Protein AF-0000000069618204 (afdb_homodimer)

Radius of gyration: 27.46 Å; Cα contacts (8 Å, |Δi|>4): 368; chains: 2; bounding box: 89×90×93 Å

Sequence (238 aa):
MKTRKPTSMERTSSSERDSDVTIILYSYGQDAVPFKSRLPGKNITLRQFKAFIHKKGNFRYFFKTFADDIGLVLEEALDDNEVLPLYRGKVFGVMETVDSSSDDESDELLQETIRLGQPMKTRKPTSMERTSSSERDSDVTIILYSYGQDAVPFKSRLPGKNITLRQFKAFIHKKGNFRYFFKTFADDIGLVLEEALDDNEVLPLYRGKVFGVMETVDSSSDDESDELLQETIRLGQP

InterPro domains:
  IPR001158 DIX domain [PF00778] (22-93)
  IPR001158 DIX domain [PS50841] (19-99)
  IPR001158 DIX domain [SM00021] (19-99)
  IPR029071 Ubiquitin-like domain superfamily [SSF54236] (20-98)
  IPR038207 DIX domain superfamily [G3DSA:2.40.240.130] (18-99)
  IPR043581 Axin-like [PTHR46102] (5-99)

Structure (mmCIF, N/CA/C/O backbone):
data_AF-0000000069618204-model_v1
#
loop_
_entity.id
_entity.type
_entity.pdbx_description
1 polymer 'DIX domain-containing protein'
#
loop_
_atom_site.group_PDB
_atom_site.id
_atom_site.type_symbol
_atom_site.label_atom_id
_atom_site.label_alt_id
_atom_site.label_comp_id
_atom_site.label_asym_id
_atom_site.label_entity_id
_atom_site.label_seq_id
_atom_site.pdbx_PDB_ins_code
_atom_site.Cartn_x
_atom_site.Cartn_y
_atom_site.Cartn_z
_atom_site.occupancy
_atom_site.B_iso_or_equiv
_atom_site.auth_seq_id
_atom_site.auth_comp_id
_atom_site.auth_asym_id
_atom_site.auth_atom_id
_atom_site.pdbx_PDB_model_num
ATOM 1 N N . MET A 1 1 ? -1.513 60.844 49.469 1 37 1 MET A N 1
ATOM 2 C CA . MET A 1 1 ? -0.535 60.094 48.656 1 37 1 MET A CA 1
ATOM 3 C C . MET A 1 1 ? -1.184 58.906 47.969 1 37 1 MET A C 1
ATOM 5 O O . MET A 1 1 ? -1.619 57.969 48.656 1 37 1 MET A O 1
ATOM 9 N N . LYS A 1 2 ? -1.905 59.125 46.781 1 48.88 2 LYS A N 1
ATOM 10 C CA . LYS A 1 2 ? -2.787 58.25 46.031 1 48.88 2 LYS A CA 1
ATOM 11 C C . LYS A 1 2 ? -2.02 57.062 45.438 1 48.88 2 LYS A C 1
ATOM 13 O O . LYS A 1 2 ? -1.093 57.25 44.656 1 48.88 2 LYS A O 1
ATOM 18 N N . THR A 1 3 ? -1.829 55.938 46.219 1 51.38 3 THR A N 1
ATOM 19 C CA . THR A 1 3 ? -1.147 54.688 45.906 1 51.38 3 THR A CA 1
ATOM 20 C C . THR A 1 3 ? -1.778 54.062 44.656 1 51.38 3 THR A C 1
ATOM 22 O O .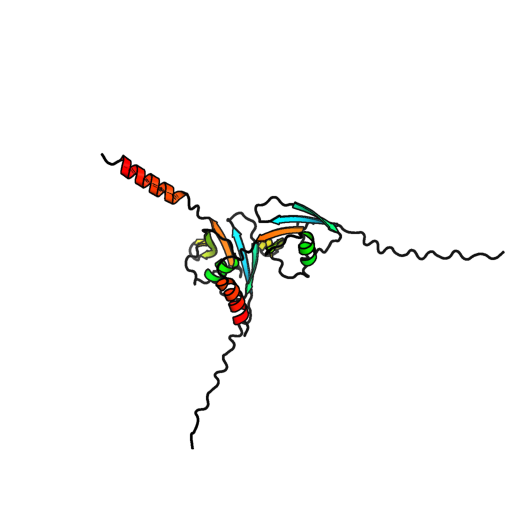 THR A 1 3 ? -2.975 53.75 44.656 1 51.38 3 THR A O 1
ATOM 25 N N . ARG A 1 4 ? -1.306 54.5 43.438 1 51.25 4 ARG A N 1
ATOM 26 C CA . ARG A 1 4 ? -1.754 53.938 42.156 1 51.25 4 ARG A CA 1
ATOM 27 C C . ARG A 1 4 ? -1.558 52.438 42.156 1 51.25 4 ARG A C 1
ATOM 29 O O . ARG A 1 4 ? -0.448 51.938 42.375 1 51.25 4 ARG A O 1
ATOM 36 N N . LYS A 1 5 ? -2.633 51.656 42.469 1 52.91 5 LYS A N 1
ATOM 37 C CA . LYS A 1 5 ? -2.67 50.188 42.375 1 52.91 5 LYS A CA 1
ATOM 38 C C . LYS A 1 5 ? -2.035 49.688 41.062 1 52.91 5 LYS A C 1
ATOM 40 O O . LYS A 1 5 ? -2.363 50.188 40 1 52.91 5 LYS A O 1
ATOM 45 N N . PRO A 1 6 ? -0.815 49.031 41.094 1 49.62 6 PRO A N 1
ATOM 46 C CA . PRO A 1 6 ? -0.211 48.438 39.906 1 49.62 6 PRO A CA 1
ATOM 47 C C . PRO A 1 6 ? -1.183 47.562 39.125 1 49.62 6 PRO A C 1
ATOM 49 O O . PRO A 1 6 ? -2.002 46.875 39.688 1 49.62 6 PRO A O 1
ATOM 52 N N . THR A 1 7 ? -1.83 48 37.969 1 49.12 7 THR A N 1
ATOM 53 C CA . THR A 1 7 ? -2.605 47.188 37.062 1 49.12 7 THR A CA 1
AT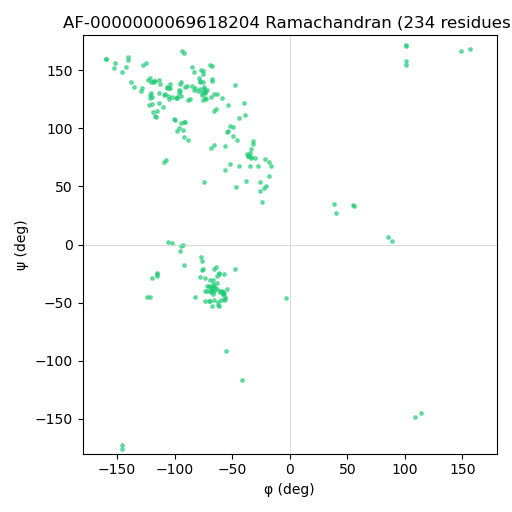OM 54 C C . THR A 1 7 ? -1.875 45.875 36.719 1 49.12 7 THR A C 1
ATOM 56 O O . THR A 1 7 ? -0.707 45.906 36.344 1 49.12 7 THR A O 1
ATOM 59 N N . SER A 1 8 ? -2.055 44.75 37.469 1 48.88 8 SER A N 1
ATOM 60 C CA . SER A 1 8 ? -1.625 43.375 37.188 1 48.88 8 SER A CA 1
ATOM 61 C C . SER A 1 8 ? -1.726 43.062 35.688 1 48.88 8 SER A C 1
ATOM 63 O O . SER A 1 8 ? -2.805 43.188 35.094 1 48.88 8 SER A O 1
ATOM 65 N N . MET A 1 9 ? -0.772 43.562 34.875 1 41 9 MET A N 1
ATOM 66 C CA . MET A 1 9 ? -0.696 43.094 33.5 1 41 9 MET A CA 1
ATOM 67 C C . MET A 1 9 ? -1.013 41.594 33.406 1 41 9 MET A C 1
ATOM 69 O O . MET A 1 9 ? -0.351 40.781 34.062 1 41 9 MET A O 1
ATOM 73 N N . GLU A 1 10 ? -2.312 41.25 33.469 1 45.16 10 GLU A N 1
ATOM 74 C CA . GLU A 1 10 ? -2.76 39.906 33.125 1 45.16 10 GLU A CA 1
ATOM 75 C C . GLU A 1 10 ? -1.868 39.281 32.031 1 45.16 10 GLU A C 1
ATOM 77 O O . GLU A 1 10 ? -1.659 39.906 30.984 1 45.16 10 GLU A O 1
ATOM 82 N N . ARG A 1 11 ? -0.774 38.594 32.469 1 41.44 11 ARG A N 1
ATOM 83 C CA . ARG A 1 11 ? 0.008 37.719 31.594 1 41.44 11 ARG A CA 1
ATOM 84 C C . ARG A 1 11 ? -0.88 37.031 30.562 1 41.44 11 ARG A C 1
ATOM 86 O O . ARG A 1 11 ? -1.838 36.344 30.922 1 41.44 11 ARG A O 1
ATOM 93 N N . THR A 1 12 ? -1.322 37.812 29.547 1 41.41 12 THR A N 1
ATOM 94 C CA . THR A 1 12 ? -1.825 37.062 28.391 1 41.41 12 THR A CA 1
ATOM 95 C C . THR A 1 12 ? -1.031 35.781 28.203 1 41.41 12 THR A C 1
ATOM 97 O O . THR A 1 12 ? 0.194 35.812 28.062 1 41.41 12 THR A O 1
ATOM 100 N N . SER A 1 13 ? -1.353 34.75 29.031 1 40.66 13 SER A N 1
ATOM 101 C CA . SER A 1 13 ? -0.9 33.406 28.656 1 40.66 13 SER A CA 1
ATOM 102 C C . SER A 1 13 ? -0.741 33.281 27.156 1 40.66 13 SER A C 1
ATOM 104 O O . SER A 1 13 ? -1.716 33.406 26.406 1 40.66 13 SER A O 1
ATOM 106 N N . SER A 1 14 ? 0.198 33.969 26.594 1 40.31 14 SER A N 1
ATOM 107 C CA . SER A 1 14 ? 0.549 33.531 25.25 1 40.31 14 SER A CA 1
ATOM 108 C C . SER A 1 14 ? 0.396 32 25.141 1 40.31 14 SER A C 1
ATOM 110 O O . SER A 1 14 ? 0.904 31.25 25.969 1 40.31 14 SER A O 1
ATOM 112 N N . SER A 1 15 ? -0.821 31.5 25.062 1 44.59 15 SER A N 1
ATOM 113 C CA . SER A 1 15 ? -0.922 30.141 24.547 1 44.59 15 SER A CA 1
ATOM 114 C C . SER A 1 15 ? 0.322 29.75 23.75 1 44.59 15 SER A C 1
ATOM 116 O O . SER A 1 15 ? 0.523 30.234 22.641 1 44.59 15 SER A O 1
ATOM 118 N N . GLU A 1 16 ? 1.438 29.953 24.312 1 43.5 16 GLU A N 1
ATOM 119 C CA . GLU A 1 16 ? 2.658 29.406 23.719 1 43.5 16 GLU A CA 1
ATOM 120 C C . GLU A 1 16 ? 2.355 28.219 22.812 1 43.5 16 GLU A C 1
ATOM 122 O O . GLU A 1 16 ? 1.945 27.156 23.281 1 43.5 16 GLU A O 1
ATOM 127 N N . ARG A 1 17 ? 1.382 28.297 21.891 1 45.97 17 ARG A N 1
ATOM 128 C CA . ARG A 1 17 ? 1.512 27.297 20.828 1 45.97 17 ARG A CA 1
ATOM 129 C C . ARG A 1 17 ? 2.955 26.828 20.688 1 45.97 17 ARG A C 1
ATOM 131 O O . ARG A 1 17 ? 3.793 27.531 20.125 1 45.97 17 ARG A O 1
ATOM 138 N N . ASP A 1 18 ? 3.719 26.688 21.766 1 50.66 18 ASP A N 1
ATOM 139 C CA . ASP A 1 18 ? 5.004 26.016 21.656 1 50.66 18 ASP A CA 1
ATOM 140 C C . ASP A 1 18 ? 5.102 25.219 20.359 1 50.66 18 ASP A C 1
ATOM 142 O O . ASP A 1 18 ? 4.336 24.266 20.141 1 50.66 18 ASP A O 1
ATOM 146 N N . SER A 1 19 ? 5.133 25.891 19.188 1 60.5 19 SER A N 1
ATOM 147 C CA . SER A 1 19 ? 5.008 25.547 17.781 1 60.5 19 SER A CA 1
ATOM 148 C C . SER A 1 19 ? 5.691 24.219 17.469 1 60.5 19 SER A C 1
ATOM 150 O O . SER A 1 19 ? 6.887 24.188 17.172 1 60.5 19 SER A O 1
ATOM 152 N N . ASP A 1 20 ? 5.414 23.125 18.109 1 86.69 20 ASP A N 1
ATOM 153 C CA . ASP A 1 20 ? 5.988 21.828 17.75 1 86.69 20 ASP A CA 1
ATOM 154 C C . ASP A 1 20 ? 6.051 21.656 16.234 1 86.69 20 ASP A C 1
ATOM 156 O O . ASP A 1 20 ? 5.277 22.266 15.5 1 86.69 20 ASP A O 1
ATOM 160 N N . VAL A 1 21 ? 7.25 21.438 15.82 1 96.12 21 VAL A N 1
ATOM 161 C CA . VAL A 1 21 ? 7.535 21.234 14.406 1 96.12 21 VAL A CA 1
ATOM 162 C C . VAL A 1 21 ? 7.57 19.734 14.102 1 96.12 21 VAL A C 1
ATOM 164 O O . VAL A 1 21 ? 8.055 18.938 14.906 1 96.12 21 VAL A O 1
ATOM 167 N N . THR A 1 22 ? 7.008 19.422 13.039 1 97.94 22 THR A N 1
ATOM 168 C CA . THR A 1 22 ? 7.105 18.062 12.531 1 97.94 22 THR A CA 1
ATOM 169 C C . THR A 1 22 ? 7.977 18 11.281 1 97.94 22 THR A C 1
ATOM 171 O O . THR A 1 22 ? 7.762 18.766 10.336 1 97.94 22 THR A O 1
ATOM 174 N N . ILE A 1 23 ? 8.977 17.094 11.25 1 98.38 23 ILE A N 1
ATOM 175 C CA . ILE A 1 23 ? 9.781 16.859 10.055 1 98.38 23 ILE A CA 1
ATOM 176 C C . ILE A 1 23 ? 9.055 15.891 9.125 1 98.38 23 ILE A C 1
ATOM 178 O O . ILE A 1 23 ? 8.555 14.852 9.562 1 98.38 23 ILE A O 1
ATOM 182 N N . ILE A 1 24 ? 9.039 16.312 7.883 1 98.44 24 ILE A N 1
ATOM 183 C CA . ILE A 1 24 ? 8.367 15.477 6.887 1 98.44 24 ILE A CA 1
ATOM 184 C C . ILE A 1 24 ? 9.352 15.094 5.789 1 98.44 24 ILE A C 1
ATOM 186 O O . ILE A 1 24 ? 10.094 15.938 5.285 1 98.44 24 ILE A O 1
ATOM 190 N N . LEU A 1 25 ? 9.398 13.836 5.535 1 98.75 25 LEU A N 1
ATOM 191 C CA . LEU A 1 25 ? 10.023 13.297 4.336 1 98.75 25 LEU A CA 1
ATOM 192 C C . LEU A 1 25 ? 8.977 12.805 3.344 1 98.75 25 LEU A C 1
ATOM 194 O O . LEU A 1 25 ? 7.988 12.18 3.738 1 98.75 25 LEU A O 1
ATOM 198 N N . TYR A 1 26 ? 9.164 13.125 2.092 1 98.31 26 TYR A N 1
ATOM 199 C CA . TYR A 1 26 ? 8.18 12.648 1.128 1 98.31 26 TYR A CA 1
ATOM 200 C C . TYR A 1 26 ? 8.805 12.477 -0.25 1 98.31 26 TYR A C 1
ATOM 202 O O . TYR A 1 26 ? 9.789 13.133 -0.583 1 98.31 26 TYR A O 1
ATOM 210 N N . SER A 1 27 ? 8.266 11.586 -1.019 1 97.69 27 SER A N 1
ATOM 211 C CA . SER A 1 27 ? 8.766 11.305 -2.361 1 97.69 27 SER A CA 1
ATOM 212 C C . SER A 1 27 ? 7.625 11.016 -3.328 1 97.69 27 SER A C 1
ATOM 214 O O . SER A 1 27 ? 6.52 10.664 -2.906 1 97.69 27 SER A O 1
ATOM 216 N N . TYR A 1 28 ? 7.871 11.297 -4.602 1 94.44 28 TYR A N 1
ATOM 217 C CA . TYR A 1 28 ? 6.988 10.859 -5.676 1 94.44 28 TYR A CA 1
ATOM 218 C C . TYR A 1 28 ? 7.426 9.508 -6.223 1 94.44 28 TYR A C 1
ATOM 220 O O . TYR A 1 28 ? 8.227 9.438 -7.156 1 94.44 28 TYR A O 1
ATOM 228 N N . GLY A 1 29 ? 6.848 8.445 -5.648 1 93.25 29 GLY A N 1
ATOM 229 C CA . GLY A 1 29 ? 7.27 7.082 -5.906 1 93.25 29 GLY A CA 1
ATOM 230 C C . GLY A 1 29 ? 8.148 6.508 -4.805 1 93.25 29 GLY A C 1
ATOM 231 O O . GLY A 1 29 ? 8.828 7.25 -4.094 1 93.25 29 GLY A O 1
ATOM 232 N N . GLN A 1 30 ? 8.109 5.195 -4.715 1 89.88 30 GLN A N 1
ATOM 233 C CA . GLN A 1 30 ? 8.781 4.52 -3.609 1 89.88 30 GLN A CA 1
ATOM 234 C C . GLN A 1 30 ? 10.297 4.5 -3.816 1 89.88 30 GLN A C 1
ATOM 236 O O . GLN A 1 30 ? 11.055 4.426 -2.85 1 89.88 30 GLN A O 1
ATOM 241 N N . ASP A 1 31 ? 10.758 4.664 -5.039 1 90.31 31 ASP A N 1
ATOM 242 C CA . ASP A 1 31 ? 12.18 4.5 -5.332 1 90.31 31 ASP A CA 1
ATOM 243 C C . ASP A 1 31 ? 12.875 5.855 -5.465 1 90.31 31 ASP A C 1
ATOM 245 O O . ASP A 1 31 ? 14.078 5.918 -5.711 1 90.31 31 ASP A O 1
ATOM 249 N N . ALA A 1 32 ? 12.164 6.961 -5.281 1 94.19 32 ALA A N 1
ATOM 250 C CA . ALA A 1 32 ? 12.727 8.305 -5.441 1 94.19 32 ALA A CA 1
ATOM 251 C C . ALA A 1 32 ? 13.422 8.758 -4.16 1 94.19 32 ALA A C 1
ATOM 253 O O . ALA A 1 32 ? 13.086 8.297 -3.064 1 94.19 32 ALA A O 1
ATOM 254 N N . VAL A 1 33 ? 14.414 9.641 -4.277 1 96.69 33 VAL A N 1
ATOM 255 C CA . VAL A 1 33 ? 15.031 10.281 -3.125 1 96.69 33 VAL A CA 1
ATOM 256 C C . VAL A 1 33 ? 14.039 11.234 -2.471 1 96.69 33 VAL A C 1
ATOM 258 O O . VAL A 1 33 ? 13.5 12.133 -3.131 1 96.69 33 VAL A O 1
ATOM 261 N N . PRO A 1 34 ? 13.875 11.055 -1.227 1 97.88 34 PRO A N 1
ATOM 262 C CA . PRO A 1 34 ? 12.828 11.867 -0.602 1 97.88 34 PRO A CA 1
ATOM 263 C C . PRO A 1 34 ? 13.258 13.32 -0.401 1 97.88 34 PRO A C 1
ATOM 265 O O . PRO A 1 34 ? 14.438 13.602 -0.204 1 97.88 34 PRO A O 1
ATOM 268 N N . PHE A 1 35 ? 12.336 14.203 -0.498 1 98.44 35 PHE A N 1
ATOM 269 C CA . PHE A 1 35 ? 12.453 15.578 -0.019 1 98.44 35 PHE A CA 1
ATOM 270 C C . PHE A 1 35 ? 12.297 15.641 1.496 1 98.44 35 PHE A C 1
ATOM 272 O O . PHE A 1 35 ? 11.57 14.836 2.082 1 98.44 35 PHE A O 1
ATOM 279 N N . LYS A 1 36 ? 12.922 16.578 2.105 1 98.56 36 LYS A N 1
ATOM 280 C CA . LYS A 1 36 ? 12.789 16.859 3.533 1 98.56 36 LYS A CA 1
ATOM 281 C C . LYS A 1 36 ? 12.289 18.281 3.777 1 98.56 36 LYS A C 1
ATOM 283 O O . LYS A 1 36 ? 12.805 19.234 3.186 1 98.56 36 LYS A O 1
ATOM 288 N N . SER A 1 37 ? 11.281 18.344 4.609 1 98.12 37 SER A N 1
ATOM 289 C CA . SER A 1 37 ? 10.75 19.656 4.969 1 98.12 37 SER A CA 1
ATOM 290 C C . SER A 1 37 ? 10.258 19.672 6.41 1 98.12 37 SER A C 1
ATOM 292 O O . SER A 1 37 ? 10.492 18.734 7.164 1 98.12 37 SER A O 1
ATOM 294 N N . ARG A 1 38 ? 9.656 20.797 6.875 1 97.62 38 ARG A N 1
ATOM 295 C CA . ARG A 1 38 ? 9.109 20.969 8.219 1 97.62 38 ARG A CA 1
ATOM 296 C C . ARG A 1 38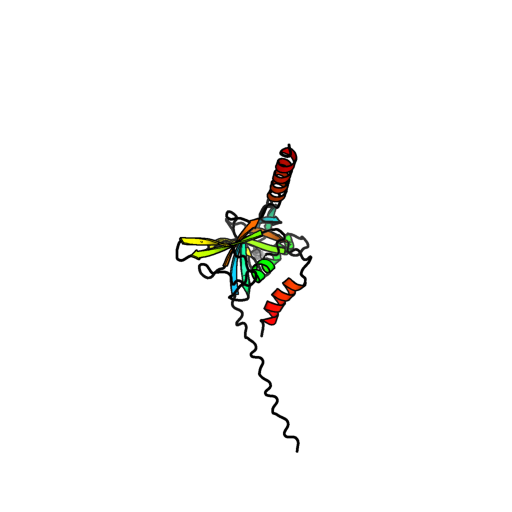 ? 7.734 21.625 8.172 1 97.62 38 ARG A C 1
ATOM 298 O O . ARG A 1 38 ? 7.508 22.547 7.391 1 97.62 38 ARG A O 1
ATOM 305 N N . LEU A 1 39 ? 6.871 21.078 8.938 1 96.62 39 LEU A N 1
ATOM 306 C CA . LEU A 1 39 ? 5.559 21.688 9.125 1 96.62 39 LEU A CA 1
ATOM 307 C C . LEU A 1 39 ? 5.359 22.094 10.586 1 96.62 39 LEU A C 1
ATOM 309 O O . LEU A 1 39 ? 5.75 21.359 11.5 1 96.62 39 LEU A O 1
ATOM 313 N N . PRO A 1 40 ? 4.754 23.203 10.75 1 95.12 40 PRO A N 1
ATOM 314 C CA . PRO A 1 40 ? 4.414 23.562 12.125 1 95.12 40 PRO A CA 1
ATOM 315 C C . PRO A 1 40 ? 3.35 22.641 12.727 1 95.12 40 PRO A C 1
ATOM 317 O O . PRO A 1 40 ? 2.426 22.219 12.031 1 95.12 40 PRO A O 1
ATOM 320 N N . GLY A 1 41 ? 3.506 22.281 14.039 1 94.69 41 GLY A N 1
ATOM 321 C CA . GLY A 1 41 ? 2.549 21.422 14.727 1 94.69 41 GLY A CA 1
ATOM 322 C C . GLY A 1 41 ? 3.006 19.984 14.844 1 94.69 41 GLY A C 1
ATOM 323 O O . GLY A 1 41 ? 4.004 19.594 14.234 1 94.69 41 GLY A O 1
ATOM 324 N N . LYS A 1 42 ? 2.34 19.031 15.602 1 93.56 42 LYS A N 1
ATOM 325 C CA . LYS A 1 42 ? 2.746 17.641 15.836 1 93.56 42 LYS A CA 1
ATOM 326 C C . LYS A 1 42 ? 1.744 16.672 15.234 1 93.56 42 LYS A C 1
ATOM 328 O O . LYS A 1 42 ? 2.094 15.531 14.914 1 93.56 42 LYS A O 1
ATOM 333 N N . ASN A 1 43 ? 0.493 17.016 15.039 1 96.19 43 ASN A N 1
ATOM 334 C CA . ASN A 1 43 ? -0.558 16.156 14.523 1 96.19 43 ASN A CA 1
ATOM 335 C C . ASN A 1 43 ? -0.974 16.547 13.109 1 96.19 43 ASN A C 1
ATOM 337 O O . ASN A 1 43 ? -2.102 17 12.898 1 96.19 43 ASN A O 1
ATOM 341 N N . ILE A 1 44 ? 0.014 16.234 12.219 1 98.19 44 ILE A N 1
ATOM 342 C CA . ILE A 1 44 ? -0.21 16.625 10.828 1 98.19 44 ILE A CA 1
ATOM 343 C C . ILE A 1 44 ? -1.255 15.719 10.195 1 98.19 44 ILE A C 1
ATOM 345 O O . ILE A 1 44 ? -1.134 14.492 10.25 1 98.19 44 ILE A O 1
ATOM 349 N N . THR A 1 45 ? -2.248 16.234 9.641 1 98.5 45 THR A N 1
ATOM 350 C CA . THR A 1 45 ? -3.289 15.453 8.984 1 98.5 45 THR A CA 1
ATOM 351 C C . THR A 1 45 ? -2.982 15.281 7.5 1 98.5 45 THR A C 1
ATOM 353 O O . THR A 1 45 ? -2.127 15.977 6.953 1 98.5 45 THR A O 1
ATOM 356 N N . LEU A 1 46 ? -3.689 14.352 6.906 1 98.56 46 LEU A N 1
ATOM 357 C CA . LEU A 1 46 ? -3.568 14.18 5.461 1 98.56 46 LEU A CA 1
ATOM 358 C C . LEU A 1 46 ? -3.898 15.477 4.727 1 98.56 46 LEU A C 1
ATOM 360 O O . LEU A 1 46 ? -3.23 15.828 3.754 1 98.56 46 LEU A O 1
ATOM 364 N N . ARG A 1 47 ? -4.93 16.141 5.188 1 97.81 47 ARG A N 1
ATOM 365 C CA . ARG A 1 47 ? -5.332 17.406 4.586 1 97.81 47 ARG A CA 1
ATOM 366 C C . ARG A 1 47 ? -4.176 18.406 4.586 1 97.81 47 ARG A C 1
ATOM 368 O O . ARG A 1 47 ? -3.898 19.047 3.568 1 97.81 47 ARG A O 1
ATOM 375 N N . GLN A 1 48 ? -3.543 18.5 5.691 1 97.44 48 GLN A N 1
ATOM 376 C CA . GLN A 1 48 ? -2.42 19.422 5.828 1 97.44 48 GLN A CA 1
ATOM 377 C C . GLN A 1 48 ? -1.255 19.016 4.938 1 97.44 48 GLN A C 1
ATOM 379 O O . GLN A 1 48 ? -0.604 19.859 4.32 1 97.44 48 GLN A O 1
ATOM 384 N N . PHE A 1 49 ? -1.002 17.781 4.852 1 97.81 49 PHE A N 1
ATOM 385 C CA . PHE A 1 49 ? 0.06 17.25 4 1 97.81 49 PHE A CA 1
ATOM 386 C C . PHE A 1 49 ? -0.217 17.562 2.535 1 97.81 49 PHE A C 1
ATOM 388 O O . PHE A 1 49 ? 0.658 18.062 1.824 1 97.81 49 PHE A O 1
ATOM 395 N N . LYS A 1 50 ? -1.405 17.25 2.182 1 97 50 LYS A N 1
ATOM 396 C CA . LYS A 1 50 ? -1.79 17.531 0.802 1 97 50 LYS A CA 1
ATOM 397 C C . LYS A 1 50 ? -1.637 19.016 0.479 1 97 50 LYS A C 1
ATOM 399 O O . LYS A 1 50 ? -1.171 19.375 -0.604 1 97 50 LYS A O 1
ATOM 404 N N . ALA A 1 51 ? -2.043 19.844 1.379 1 95.88 51 ALA A N 1
ATOM 405 C CA . ALA A 1 51 ? -1.944 21.297 1.18 1 95.88 51 ALA A CA 1
ATOM 406 C C . ALA A 1 51 ? -0.488 21.734 1.062 1 95.88 51 ALA A C 1
ATOM 408 O O . ALA A 1 51 ? -0.177 22.688 0.34 1 95.88 51 ALA A O 1
ATOM 409 N N . PHE A 1 52 ? 0.354 21.109 1.709 1 95.56 52 PHE A N 1
ATOM 410 C CA . PHE A 1 52 ? 1.774 21.438 1.744 1 95.56 52 PHE A CA 1
ATOM 411 C C . PHE A 1 52 ? 2.451 21.047 0.435 1 95.56 52 PHE A C 1
ATOM 413 O O . PHE A 1 52 ? 3.305 21.781 -0.069 1 95.56 52 PHE A O 1
ATOM 420 N N . ILE A 1 53 ? 2.303 19.844 -0.146 1 92.19 53 ILE A N 1
ATOM 421 C CA . ILE A 1 53 ? 2.951 19.328 -1.347 1 92.19 53 ILE A CA 1
ATOM 422 C C . ILE A 1 53 ? 2.533 20.156 -2.557 1 92.19 53 ILE A C 1
ATOM 424 O O . ILE A 1 53 ? 3.303 20.312 -3.51 1 92.19 53 ILE A O 1
ATOM 428 N N . HIS A 1 54 ? 1.536 20.844 -2.541 1 85.44 54 HIS A N 1
ATOM 429 C CA . HIS A 1 54 ? 1.051 21.75 -3.576 1 85.44 54 HIS A CA 1
ATOM 430 C C . HIS A 1 54 ? 1.246 21.156 -4.965 1 85.44 54 HIS A C 1
ATOM 432 O O . HIS A 1 54 ? 1.663 21.844 -5.895 1 85.44 54 HIS A O 1
ATOM 438 N N . LYS A 1 55 ? 1.284 19.906 -5.223 1 84.19 55 LYS A N 1
ATOM 439 C CA . LYS A 1 55 ? 1.363 19.281 -6.535 1 84.19 55 LYS A CA 1
ATOM 440 C C . LYS A 1 55 ? -0.014 18.828 -7.012 1 84.19 55 LYS A C 1
ATOM 442 O O . LYS A 1 55 ? -0.745 18.156 -6.27 1 84.19 55 LYS A O 1
ATOM 447 N N . LYS A 1 56 ? -0.279 19.297 -8.133 1 84.06 56 LYS A N 1
ATOM 448 C CA . LYS A 1 56 ? -1.551 18.906 -8.727 1 84.06 56 LYS A CA 1
ATOM 449 C C . LYS A 1 56 ? -1.465 17.5 -9.312 1 84.06 56 LYS A C 1
ATOM 451 O O . LYS A 1 56 ? -0.438 17.109 -9.875 1 84.06 56 LYS A O 1
ATOM 456 N N . GLY A 1 57 ? -2.398 16.641 -9.078 1 86.56 57 GLY A N 1
ATOM 457 C CA . GLY A 1 57 ? -2.457 15.297 -9.633 1 86.56 57 GLY A CA 1
ATOM 458 C C . GLY A 1 57 ? -3.285 14.344 -8.789 1 86.56 57 GLY A C 1
ATOM 459 O O . GLY A 1 57 ? -3.807 14.719 -7.742 1 86.56 57 GLY A O 1
ATOM 460 N N . ASN A 1 58 ? -3.52 13.211 -9.445 1 89.25 58 ASN A N 1
ATOM 461 C CA . ASN A 1 58 ? -4.203 12.117 -8.766 1 89.25 58 ASN A CA 1
ATOM 462 C C . ASN A 1 58 ? -3.213 11.164 -8.102 1 89.25 58 ASN A C 1
ATOM 464 O O . ASN A 1 58 ? -2.535 10.391 -8.781 1 89.25 58 ASN A O 1
ATOM 468 N N . PHE A 1 59 ? -3.209 11.352 -6.762 1 93.81 59 PHE A N 1
ATOM 469 C CA . PHE A 1 59 ? -2.207 10.578 -6.035 1 93.81 59 PHE A CA 1
ATOM 470 C C . PHE A 1 59 ? -2.863 9.703 -4.973 1 93.81 59 PHE A C 1
ATOM 472 O O . PHE A 1 59 ? -3.893 10.078 -4.402 1 93.81 59 PHE A O 1
ATOM 479 N N . ARG A 1 60 ? -2.336 8.547 -4.844 1 96.06 60 ARG A N 1
ATOM 480 C CA . ARG A 1 60 ? -2.518 7.789 -3.609 1 96.06 60 ARG A CA 1
ATOM 481 C C . ARG A 1 60 ? -1.416 8.109 -2.605 1 96.06 60 ARG A C 1
ATOM 483 O O . ARG A 1 60 ? -0.245 8.219 -2.975 1 96.06 60 ARG A O 1
ATOM 490 N N . TYR A 1 61 ? -1.728 8.305 -1.35 1 97.81 61 TYR A N 1
ATOM 491 C CA . TYR A 1 61 ? -0.802 8.734 -0.308 1 97.81 61 TYR A CA 1
ATOM 492 C C . TYR A 1 61 ? -0.534 7.609 0.684 1 97.81 61 TYR A C 1
ATOM 494 O O . TYR A 1 61 ? -1.455 7.121 1.345 1 97.81 61 TYR A O 1
ATOM 502 N N . PHE A 1 62 ? 0.719 7.207 0.771 1 98.56 62 PHE A N 1
ATOM 503 C CA . PHE A 1 62 ? 1.147 6.145 1.675 1 98.56 62 PHE A CA 1
ATOM 504 C C . PHE A 1 62 ? 2.152 6.672 2.691 1 98.56 62 PHE A C 1
ATOM 506 O O . PHE A 1 62 ? 3.025 7.473 2.352 1 98.56 62 PHE A O 1
ATOM 513 N N . PHE A 1 63 ? 2.027 6.199 3.938 1 98.88 63 PHE A N 1
ATOM 514 C CA . PHE A 1 63 ? 2.914 6.672 4.992 1 98.88 63 PHE A CA 1
ATOM 515 C C . PHE A 1 63 ? 3.541 5.5 5.738 1 98.88 63 PHE A C 1
ATOM 517 O O . PHE A 1 63 ? 2.852 4.539 6.09 1 98.88 63 PHE A O 1
ATOM 524 N N . LYS A 1 64 ? 4.75 5.629 5.871 1 98.75 64 LYS A N 1
ATOM 525 C CA . LYS A 1 64 ? 5.527 4.59 6.539 1 98.75 64 LYS A CA 1
ATOM 526 C C . LYS A 1 64 ? 5.102 4.438 8 1 98.75 64 LYS A C 1
ATOM 528 O O . LYS A 1 64 ? 4.984 5.43 8.719 1 98.75 64 LYS A O 1
ATOM 533 N N . THR A 1 65 ? 4.82 3.268 8.453 1 98.44 65 THR A N 1
ATOM 534 C CA . THR A 1 65 ? 4.426 2.982 9.828 1 98.44 65 THR A CA 1
ATOM 535 C C . THR A 1 65 ? 4.66 1.512 10.164 1 98.44 65 THR A C 1
ATOM 537 O O . THR A 1 65 ? 4.82 0.683 9.266 1 98.44 65 THR A O 1
ATOM 540 N N . PHE A 1 66 ? 4.75 1.223 11.445 1 97.69 66 PHE A N 1
ATOM 541 C CA . PHE A 1 66 ? 4.867 -0.156 11.906 1 97.69 66 PHE A CA 1
ATOM 542 C C . PHE A 1 66 ? 3.523 -0.68 12.391 1 97.69 66 PHE A C 1
ATOM 544 O O . PHE A 1 66 ? 3 -0.214 13.406 1 97.69 66 PHE A O 1
ATOM 551 N N . ALA A 1 67 ? 2.926 -1.59 11.578 1 95.94 67 ALA A N 1
ATOM 552 C CA . ALA A 1 67 ? 1.689 -2.25 11.984 1 95.94 67 ALA A CA 1
ATOM 553 C C . ALA A 1 67 ? 1.982 -3.469 12.859 1 95.94 67 ALA A C 1
ATOM 555 O O . ALA A 1 67 ? 2.855 -4.273 12.531 1 95.94 67 ALA A O 1
ATOM 556 N N . ASP A 1 68 ? 1.227 -3.615 13.906 1 94.31 68 ASP A N 1
ATOM 557 C CA . ASP A 1 68 ? 1.513 -4.629 14.914 1 94.31 68 ASP A CA 1
ATOM 558 C C . ASP A 1 68 ? 1.484 -6.031 14.312 1 94.31 68 ASP A C 1
ATOM 560 O O . ASP A 1 68 ? 2.322 -6.871 14.648 1 94.31 68 ASP A O 1
ATOM 564 N N . ASP A 1 69 ? 0.573 -6.395 13.422 1 94.38 69 ASP A N 1
ATOM 565 C CA . ASP A 1 69 ? 0.403 -7.758 12.93 1 94.38 69 ASP A CA 1
ATOM 566 C C . ASP A 1 69 ? 1.164 -7.965 11.625 1 94.38 69 ASP A C 1
ATOM 568 O O . ASP A 1 69 ? 1.229 -9.078 11.102 1 94.38 69 ASP A O 1
ATOM 572 N N . ILE A 1 70 ? 1.745 -6.945 11.078 1 94.38 70 ILE A N 1
ATOM 573 C CA . ILE A 1 70 ? 2.361 -7.031 9.758 1 94.38 70 ILE A CA 1
ATOM 574 C C . ILE A 1 70 ? 3.828 -6.613 9.852 1 94.38 70 ILE A C 1
ATOM 576 O O . ILE A 1 70 ? 4.707 -7.293 9.312 1 94.38 70 ILE A O 1
ATOM 580 N N . GLY A 1 71 ? 4.145 -5.59 10.508 1 96.81 71 GLY A N 1
ATOM 581 C CA . GLY A 1 71 ? 5.457 -4.961 10.516 1 96.81 71 GLY A CA 1
ATOM 582 C C . GLY A 1 71 ? 5.484 -3.627 9.789 1 96.81 71 GLY A C 1
ATOM 583 O O . GLY A 1 71 ? 4.508 -2.875 9.82 1 96.81 71 GLY A O 1
ATOM 584 N N . LEU A 1 72 ? 6.66 -3.301 9.172 1 98.06 72 LEU A N 1
ATOM 585 C CA . LEU A 1 72 ? 6.832 -2.037 8.469 1 98.06 72 LEU A CA 1
ATOM 586 C C . LEU A 1 72 ? 6.047 -2.035 7.16 1 98.06 72 LEU A C 1
ATOM 588 O O . LEU A 1 72 ? 6.137 -2.982 6.375 1 98.06 72 LEU A O 1
ATOM 592 N N . VAL A 1 73 ? 5.234 -1.079 7 1 98.62 73 VAL A N 1
ATOM 593 C CA . VAL A 1 73 ? 4.438 -0.955 5.785 1 98.62 73 VAL A CA 1
ATOM 594 C C . VAL A 1 73 ? 4.359 0.511 5.363 1 98.62 73 VAL A C 1
ATOM 596 O O . VAL A 1 73 ? 4.645 1.407 6.164 1 98.62 73 VAL A O 1
ATOM 599 N N . LEU A 1 74 ? 4.066 0.738 4.09 1 98.5 74 LEU A N 1
ATOM 600 C CA . LEU A 1 74 ? 3.543 1.998 3.574 1 98.5 74 LEU A CA 1
ATOM 601 C C . LEU A 1 74 ? 2.018 1.977 3.537 1 98.5 74 LEU A C 1
ATOM 603 O O . LEU A 1 74 ? 1.424 1.457 2.59 1 98.5 74 LEU A O 1
ATOM 607 N N . GLU A 1 75 ? 1.424 2.582 4.566 1 98.56 75 GLU A N 1
ATOM 608 C CA . GLU A 1 75 ? -0.023 2.498 4.742 1 98.56 75 GLU A CA 1
ATOM 609 C C . GLU A 1 75 ? -0.731 3.652 4.035 1 98.56 75 GLU A C 1
ATOM 611 O O . GLU A 1 75 ? -0.338 4.812 4.184 1 98.56 75 GLU A O 1
ATOM 616 N N . GLU A 1 76 ? -1.827 3.268 3.334 1 98.38 76 GLU A N 1
ATOM 617 C CA . GLU A 1 76 ? -2.555 4.297 2.6 1 98.38 76 GLU A CA 1
ATOM 618 C C . GLU A 1 76 ? -3.4 5.152 3.539 1 98.38 76 GLU A C 1
ATOM 620 O O . GLU A 1 76 ? -4.098 4.625 4.406 1 98.38 76 GLU A O 1
ATOM 625 N N . ALA A 1 77 ? -3.262 6.422 3.383 1 98.5 77 ALA A N 1
ATOM 626 C CA . ALA A 1 77 ? -4.18 7.336 4.055 1 98.5 77 ALA A CA 1
ATOM 627 C C . ALA A 1 77 ? -5.332 7.73 3.139 1 98.5 77 ALA A C 1
ATOM 629 O O . ALA A 1 77 ? -5.113 8.211 2.025 1 98.5 77 ALA A O 1
ATOM 630 N N . LEU A 1 78 ? -6.566 7.559 3.641 1 96.19 78 LEU A N 1
ATOM 631 C CA . LEU A 1 78 ? -7.73 7.75 2.783 1 96.19 78 LEU A CA 1
ATOM 632 C C . LEU A 1 78 ? -8.57 8.93 3.266 1 96.19 78 LEU A C 1
ATOM 634 O O . LEU A 1 78 ? -9.32 9.523 2.484 1 96.19 78 LEU A O 1
ATOM 638 N N . ASP A 1 79 ? -8.469 9.219 4.539 1 97.44 79 ASP A N 1
ATOM 639 C CA . ASP A 1 79 ? -9.297 10.25 5.16 1 97.44 79 ASP A CA 1
ATOM 640 C C . ASP A 1 79 ? -8.5 11.539 5.375 1 97.44 79 ASP A C 1
ATOM 642 O O . ASP A 1 79 ? -7.469 11.531 6.051 1 97.44 79 ASP A O 1
ATOM 646 N N . ASP A 1 80 ? -8.977 12.648 4.914 1 97.69 80 ASP A N 1
ATOM 647 C CA . ASP A 1 80 ? -8.297 13.938 4.996 1 97.69 80 ASP A CA 1
ATOM 648 C C . ASP A 1 80 ? -8.07 14.352 6.449 1 97.69 80 ASP A C 1
ATOM 650 O O . ASP A 1 80 ? -7.156 15.117 6.75 1 97.69 80 ASP A O 1
ATOM 654 N N . ASN A 1 81 ? -8.938 13.828 7.336 1 98.19 81 ASN A N 1
ATOM 655 C CA . ASN A 1 81 ? -8.859 14.25 8.727 1 98.19 81 ASN A CA 1
ATOM 656 C C . ASN A 1 81 ? -7.965 13.328 9.547 1 98.19 81 ASN A C 1
ATOM 658 O O . ASN A 1 81 ? -7.73 13.578 10.734 1 98.19 81 ASN A O 1
ATOM 662 N N . GLU A 1 82 ? -7.426 12.336 8.898 1 98.19 82 GLU A N 1
ATOM 663 C CA . GLU A 1 82 ? -6.57 11.383 9.594 1 98.19 82 GLU A CA 1
ATOM 664 C C . GLU A 1 82 ? -5.211 11.984 9.922 1 98.19 82 GLU A C 1
ATOM 666 O O . GLU A 1 82 ? -4.594 12.633 9.07 1 98.19 82 GLU A O 1
ATOM 671 N N . VAL A 1 83 ? -4.824 11.828 11.219 1 98.62 83 VAL A N 1
ATOM 672 C CA . VAL A 1 83 ? -3.469 12.211 11.602 1 98.62 83 VAL A CA 1
ATOM 673 C C . VAL A 1 83 ? -2.465 11.211 11.039 1 98.62 83 VAL A C 1
ATOM 675 O O . VAL A 1 83 ? -2.639 9.992 11.188 1 98.62 83 VAL A O 1
ATOM 678 N N . LEU A 1 84 ? -1.434 11.703 10.445 1 98.75 84 LEU A N 1
ATOM 679 C CA . LEU A 1 84 ? -0.465 10.844 9.773 1 98.75 84 LEU A CA 1
ATOM 680 C C . LEU A 1 84 ? 0.466 10.18 10.781 1 98.75 84 LEU A C 1
ATOM 682 O O . LEU A 1 84 ? 0.854 10.797 11.773 1 98.75 84 LEU A O 1
ATOM 686 N N . PRO A 1 85 ? 0.799 8.953 10.57 1 98.5 85 PRO A N 1
ATOM 687 C CA . PRO A 1 85 ? 1.685 8.258 11.516 1 98.5 85 PRO A CA 1
ATOM 688 C C . PRO A 1 85 ? 3.113 8.797 11.477 1 98.5 85 PRO A C 1
ATOM 690 O O . PRO A 1 85 ? 3.551 9.336 10.461 1 98.5 85 PRO A O 1
ATOM 693 N N . LEU A 1 86 ? 3.727 8.617 12.547 1 97.88 86 LEU A N 1
ATOM 694 C CA . LEU A 1 86 ? 5.145 8.945 12.648 1 97.88 86 LEU A CA 1
ATOM 695 C C . LEU A 1 86 ? 6 7.688 12.617 1 97.88 86 LEU A C 1
ATOM 697 O O . LEU A 1 86 ? 5.625 6.664 13.195 1 97.88 86 LEU A O 1
ATOM 701 N N . TYR A 1 87 ? 7.039 7.707 11.945 1 97.69 87 TYR A N 1
ATOM 702 C CA . TYR A 1 87 ? 8.102 6.707 11.977 1 97.69 87 TYR A CA 1
ATOM 703 C C . TYR A 1 87 ? 9.422 7.328 12.414 1 97.69 87 TYR A C 1
ATOM 705 O O . TYR A 1 87 ? 9.977 8.188 11.727 1 97.69 87 TYR A O 1
ATOM 713 N N . ARG A 1 88 ? 9.852 6.867 13.594 1 96.94 88 ARG A N 1
ATOM 714 C CA . ARG A 1 88 ? 11.031 7.461 14.219 1 96.94 88 ARG A CA 1
ATOM 715 C C . ARG A 1 88 ? 10.859 8.969 14.383 1 96.94 88 ARG A C 1
ATOM 717 O O . ARG A 1 88 ? 11.773 9.734 14.062 1 96.94 88 ARG A O 1
ATOM 724 N N . GLY A 1 89 ? 9.617 9.352 14.609 1 97.12 89 GLY A N 1
ATOM 725 C CA . GLY A 1 89 ? 9.297 10.719 14.984 1 97.12 89 GLY A CA 1
ATOM 726 C C . GLY A 1 89 ? 9.055 11.625 13.789 1 97.12 89 GLY A C 1
ATOM 727 O O . GLY A 1 89 ? 8.859 12.828 13.953 1 97.12 89 GLY A O 1
ATOM 728 N N . LYS A 1 90 ? 9.102 11.078 12.609 1 98.38 90 LYS A N 1
ATOM 729 C CA . LYS A 1 90 ? 8.922 11.867 11.398 1 98.38 90 LYS A CA 1
ATOM 730 C C . LYS A 1 90 ? 7.797 11.305 10.531 1 98.38 90 LYS A C 1
ATOM 732 O O . LYS A 1 90 ? 7.43 10.133 10.672 1 98.38 90 LYS A O 1
ATOM 737 N N . VAL A 1 91 ? 7.234 12.172 9.711 1 98.69 91 VAL A N 1
ATOM 738 C CA . VAL A 1 91 ? 6.285 11.719 8.703 1 98.69 91 VAL A CA 1
ATOM 739 C C . VAL A 1 91 ? 7.035 11.336 7.426 1 98.69 91 VAL A C 1
ATOM 741 O O . VAL A 1 91 ? 7.781 12.141 6.871 1 98.69 91 VAL A O 1
ATOM 744 N N . PHE A 1 92 ? 6.801 10.078 7.004 1 98.62 92 PHE A N 1
ATOM 745 C CA . PHE A 1 92 ? 7.367 9.586 5.75 1 98.62 92 PHE A CA 1
ATOM 746 C C . PHE A 1 92 ? 6.262 9.258 4.754 1 98.62 92 PHE A C 1
ATOM 748 O O . PHE A 1 92 ? 5.559 8.258 4.902 1 98.62 92 PHE A O 1
ATOM 755 N N . GLY A 1 93 ? 6.191 10.109 3.719 1 98.56 93 GLY A N 1
ATOM 756 C CA . GLY A 1 93 ? 5.148 9.93 2.721 1 98.56 93 GLY A CA 1
ATOM 757 C C . GLY A 1 93 ? 5.688 9.516 1.364 1 98.56 93 GLY A C 1
ATOM 758 O O . GLY A 1 93 ? 6.734 10 0.933 1 98.56 93 GLY A O 1
ATOM 759 N N . VAL A 1 94 ? 4.992 8.562 0.736 1 97.81 94 VAL A N 1
ATOM 760 C CA . VAL A 1 94 ? 5.195 8.195 -0.662 1 97.81 94 VAL A CA 1
ATOM 761 C C . VAL A 1 94 ? 3.908 8.422 -1.449 1 97.81 94 VAL A C 1
ATOM 763 O O . VAL A 1 94 ? 2.848 7.91 -1.083 1 97.81 94 VAL A O 1
ATOM 766 N N . MET A 1 95 ? 4.02 9.281 -2.475 1 96.19 95 MET A N 1
ATOM 767 C CA . MET A 1 95 ? 2.877 9.523 -3.354 1 96.19 95 MET A CA 1
ATOM 768 C C . MET A 1 95 ? 2.982 8.68 -4.625 1 96.19 95 MET A C 1
ATOM 770 O O . MET A 1 95 ? 4.027 8.664 -5.273 1 96.19 95 MET A O 1
ATOM 774 N N . GLU A 1 96 ? 1.979 7.941 -4.93 1 94.5 96 GLU A N 1
ATOM 775 C CA . GLU A 1 96 ? 1.891 7.184 -6.172 1 94.5 96 GLU A CA 1
ATOM 776 C C . GLU A 1 96 ? 0.864 7.797 -7.121 1 94.5 96 GLU A C 1
ATOM 778 O O . GLU A 1 96 ? -0.278 8.047 -6.73 1 94.5 96 GLU A O 1
ATOM 783 N N . THR A 1 97 ? 1.364 7.988 -8.344 1 90 97 THR A N 1
ATOM 784 C CA . THR A 1 97 ? 0.46 8.555 -9.336 1 90 97 THR A CA 1
ATOM 785 C C . THR A 1 97 ? -0.552 7.512 -9.812 1 90 97 THR A C 1
ATOM 787 O O . THR A 1 97 ? -0.209 6.344 -9.984 1 90 97 THR A O 1
ATOM 790 N N . VAL A 1 98 ? -1.708 7.895 -9.867 1 83.94 98 VAL A N 1
ATOM 791 C CA . VAL A 1 98 ? -2.752 7.047 -10.43 1 83.94 98 VAL A CA 1
ATOM 792 C C . VAL A 1 98 ? -3.016 7.438 -11.883 1 83.94 98 VAL A C 1
ATOM 794 O O . VAL A 1 98 ? -3.266 8.609 -12.18 1 83.94 98 VAL A O 1
ATOM 797 N N . ASP A 1 99 ? -2.391 6.672 -12.938 1 68.69 99 ASP A N 1
ATOM 798 C CA . ASP A 1 99 ? -2.604 6.973 -14.352 1 68.69 99 ASP A CA 1
ATOM 799 C C . ASP A 1 99 ? -4.094 7.062 -14.672 1 68.69 99 ASP A C 1
ATOM 801 O O . ASP A 1 99 ? -4.871 6.188 -14.289 1 68.69 99 ASP A O 1
ATOM 805 N N . SER A 1 100 ? -4.555 8.164 -14.773 1 56.59 100 SER A N 1
ATOM 806 C CA . SER A 1 100 ? -5.926 8.375 -15.227 1 56.59 100 SER A CA 1
ATOM 807 C C . SER A 1 100 ? -6.156 7.758 -16.594 1 56.59 100 SER A C 1
ATOM 809 O O . SER A 1 100 ? -7.23 7.91 -17.188 1 56.59 100 SER A O 1
ATOM 811 N N . SER A 1 101 ? -5.055 7.602 -17.438 1 49.16 101 SER A N 1
ATOM 812 C CA . SER A 1 101 ? -5.383 7.324 -18.828 1 49.16 101 SER A CA 1
ATOM 813 C C . SER A 1 101 ? -6.539 6.336 -18.938 1 49.16 101 SER A C 1
ATOM 815 O O . SER A 1 101 ? -7.52 6.598 -19.641 1 49.16 101 SER A O 1
ATOM 817 N N . SER A 1 102 ? -6.164 5.078 -19.578 1 44.44 102 SER A N 1
ATOM 818 C CA . SER A 1 102 ? -7.059 4.281 -20.406 1 44.44 102 SER A CA 1
ATOM 819 C C . SER A 1 102 ? -8.344 3.932 -19.656 1 44.44 102 SER A C 1
ATOM 821 O O . SER A 1 102 ? -9.438 4.031 -20.219 1 44.44 102 SER A O 1
ATOM 823 N N . ASP A 1 103 ? -8.531 2.676 -18.844 1 40.94 103 ASP A N 1
ATOM 824 C CA . ASP A 1 103 ? -9.828 2.014 -18.75 1 40.94 103 ASP A CA 1
ATOM 825 C C . ASP A 1 103 ? -10.773 2.791 -17.844 1 40.94 103 ASP A C 1
ATOM 827 O O . ASP A 1 103 ? -10.602 2.793 -16.609 1 40.94 103 ASP A O 1
ATOM 831 N N . ASP A 1 104 ? -11.078 4.066 -17.969 1 44.94 104 ASP A N 1
ATOM 832 C CA . ASP A 1 104 ? -12.367 4.617 -17.547 1 44.94 104 ASP A CA 1
ATOM 833 C C . ASP A 1 104 ? -13.297 3.516 -17.047 1 44.94 104 ASP A C 1
ATOM 835 O O . ASP A 1 104 ? -14.102 3.742 -16.141 1 44.94 104 ASP A O 1
ATOM 839 N N . GLU A 1 105 ? -13.367 2.449 -17.797 1 42.06 105 GLU A N 1
ATOM 840 C CA . GLU A 1 105 ? -14.234 1.309 -17.516 1 42.06 105 GLU A CA 1
ATOM 841 C C . GLU A 1 105 ? -13.805 0.576 -16.25 1 42.06 105 GLU A C 1
ATOM 843 O O . GLU A 1 105 ? -14.625 -0.053 -15.586 1 42.06 105 GLU A O 1
ATOM 848 N N . SER A 1 106 ? -12.562 0.59 -15.945 1 44.44 106 SER A N 1
ATOM 849 C CA . SER A 1 106 ? -12.164 -0.246 -14.82 1 44.44 106 SER A CA 1
ATOM 850 C C . SER A 1 106 ? -12.414 0.464 -13.492 1 44.44 106 SER A C 1
ATOM 852 O O . SER A 1 106 ? -12.82 -0.164 -12.516 1 44.44 106 SER A O 1
ATOM 854 N N . ASP A 1 107 ? -12.07 1.725 -13.344 1 46.66 107 ASP A N 1
ATOM 855 C CA . ASP A 1 107 ? -12.367 2.463 -12.117 1 46.66 107 ASP A CA 1
ATOM 856 C C . ASP A 1 107 ? -13.875 2.568 -11.883 1 46.66 107 ASP A C 1
ATOM 858 O O . ASP A 1 107 ? -14.344 2.428 -10.758 1 46.66 107 ASP A O 1
ATOM 862 N N . GLU A 1 108 ? -14.562 3.035 -12.922 1 46.22 108 GLU A N 1
ATOM 863 C CA . GLU A 1 108 ? -16.016 3.031 -12.82 1 46.22 108 GLU A CA 1
ATOM 864 C C . GLU A 1 108 ? -16.547 1.642 -12.477 1 46.22 108 GLU A C 1
ATOM 866 O O . GLU A 1 108 ? -17.516 1.507 -11.727 1 46.22 108 GLU A O 1
ATOM 871 N N . LEU A 1 109 ? -15.961 0.714 -13.008 1 46.84 109 LEU A N 1
ATOM 872 C CA . LEU A 1 109 ? -16.391 -0.65 -12.727 1 46.84 109 LEU A CA 1
ATOM 873 C C . LEU A 1 109 ? -16.016 -1.054 -11.305 1 46.84 109 LEU A C 1
ATOM 875 O O . LEU A 1 109 ? -16.781 -1.717 -10.609 1 46.84 109 LEU A O 1
ATOM 879 N N . LEU A 1 110 ? -14.805 -0.62 -10.93 1 47.41 110 LEU A N 1
ATOM 880 C CA . LEU A 1 110 ? -14.477 -0.889 -9.539 1 47.41 110 LEU A CA 1
ATOM 881 C C . LEU A 1 110 ? -15.312 -0.028 -8.602 1 47.41 110 LEU A C 1
ATOM 883 O O . LEU A 1 110 ? -15.805 -0.514 -7.578 1 47.41 110 LEU A O 1
ATOM 887 N N . GLN A 1 111 ? -15.391 1.204 -8.82 1 49.25 111 GLN A N 1
ATOM 888 C CA . GLN A 1 111 ? -16.312 2.02 -8.047 1 49.25 111 GLN A CA 1
ATOM 889 C C . GLN A 1 111 ? -17.75 1.545 -8.227 1 49.25 111 GLN A C 1
ATOM 891 O O . GLN A 1 111 ? -18.547 1.571 -7.281 1 49.25 111 GLN A O 1
ATOM 896 N N . GLU A 1 112 ? -18.141 1.337 -9.461 1 45.81 112 GLU A N 1
ATOM 897 C CA . GLU A 1 112 ? -19.469 0.796 -9.734 1 45.81 112 GLU A CA 1
ATOM 898 C C . GLU A 1 112 ? -19.672 -0.558 -9.062 1 45.81 112 GLU A C 1
ATOM 900 O O . GLU A 1 112 ? -20.734 -0.839 -8.516 1 45.81 112 GLU A O 1
ATOM 905 N N . THR A 1 113 ? -18.688 -1.319 -9.148 1 46.19 113 THR A N 1
ATOM 906 C CA . THR A 1 113 ? -18.766 -2.57 -8.406 1 46.19 113 THR A CA 1
ATOM 907 C C . THR A 1 113 ? -18.812 -2.305 -6.906 1 46.19 113 THR A C 1
ATOM 909 O O . THR A 1 113 ? -19.5 -2.998 -6.164 1 46.19 113 THR A O 1
ATOM 912 N N . ILE A 1 114 ? -18.078 -1.335 -6.512 1 48.94 114 ILE A N 1
ATOM 913 C CA . ILE A 1 114 ? -18.219 -0.864 -5.137 1 48.94 114 ILE A CA 1
ATOM 914 C C . ILE A 1 114 ? -19.578 -0.206 -4.949 1 48.94 114 ILE A C 1
ATOM 916 O O . ILE A 1 114 ? -20.25 -0.446 -3.947 1 48.94 114 ILE A O 1
ATOM 920 N N . ARG A 1 115 ? -19.828 0.742 -5.84 1 42.28 115 ARG A N 1
ATOM 921 C CA . ARG A 1 115 ? -21.141 1.372 -5.75 1 42.28 115 ARG A CA 1
ATOM 922 C C . ARG A 1 115 ? -22.25 0.351 -5.961 1 42.28 115 ARG A C 1
ATOM 924 O O . ARG A 1 115 ? -23.297 0.426 -5.32 1 42.28 115 ARG A O 1
ATOM 931 N N . LEU A 1 116 ? -22.141 -0.354 -7.062 1 42 116 LEU A N 1
ATOM 932 C CA . LEU A 1 116 ? -23.188 -1.314 -7.402 1 42 116 LEU A CA 1
ATOM 933 C C . LEU A 1 116 ? -23.266 -2.418 -6.352 1 42 116 LEU A C 1
ATOM 935 O O . LEU A 1 116 ? -24.312 -3.078 -6.223 1 42 116 LEU A O 1
ATOM 939 N N . GLY A 1 117 ? -22.312 -2.68 -5.75 1 40.91 117 GLY A N 1
ATOM 940 C CA . GLY A 1 117 ? -22.453 -3.594 -4.629 1 40.91 117 GLY A CA 1
ATOM 941 C C . GLY A 1 117 ? -23.078 -2.945 -3.406 1 40.91 117 GLY A C 1
ATOM 942 O O . GLY A 1 117 ? -23.109 -3.543 -2.328 1 40.91 117 GLY A O 1
ATOM 943 N N . GLN A 1 118 ? -23.094 -1.627 -3.506 1 34.69 118 GLN A N 1
ATOM 944 C CA . GLN A 1 118 ? -24.031 -1.044 -2.555 1 34.69 118 GLN A CA 1
ATOM 945 C C . GLN A 1 118 ? -25.469 -1.436 -2.889 1 34.69 118 GLN A C 1
ATOM 947 O O . GLN A 1 118 ? -25.875 -1.357 -4.047 1 34.69 118 GLN A O 1
ATOM 952 N N . PRO A 1 119 ? -26.047 -2.193 -1.968 1 36.78 119 PRO A N 1
ATOM 953 C CA . PRO A 1 119 ? -27.469 -2.395 -2.264 1 36.78 119 PRO A CA 1
ATOM 954 C C . PRO A 1 119 ? -28.203 -1.087 -2.545 1 36.78 119 PRO A C 1
ATOM 956 O O . PRO A 1 119 ? -27.766 -0.02 -2.109 1 36.78 119 PRO A O 1
ATOM 959 N N . MET B 1 1 ? -63.312 -10.82 -17.578 1 26.56 1 MET B N 1
ATOM 960 C CA . MET B 1 1 ? -62.688 -10.109 -16.469 1 26.56 1 MET B CA 1
ATOM 961 C C . MET B 1 1 ? -61.281 -10.617 -16.219 1 26.56 1 MET B C 1
ATOM 963 O O . MET B 1 1 ? -61.062 -11.82 -16.031 1 26.56 1 MET B O 1
ATOM 967 N N . LYS B 1 2 ? -60.188 -9.82 -16.781 1 33.78 2 LYS B N 1
ATOM 968 C CA . LYS B 1 2 ? -58.781 -10.078 -17.109 1 33.78 2 LYS B CA 1
ATOM 969 C C . LYS B 1 2 ? -57.969 -10.281 -15.852 1 33.78 2 LYS B C 1
ATOM 971 O O . LYS B 1 2 ? -57.875 -9.398 -14.992 1 33.78 2 LYS B O 1
ATOM 976 N N . THR B 1 3 ? -57.938 -11.414 -15.281 1 33.94 3 THR B N 1
ATOM 977 C CA . THR B 1 3 ? -57.219 -11.805 -14.086 1 33.94 3 THR B CA 1
ATOM 978 C C . THR B 1 3 ? -55.719 -11.523 -14.258 1 33.94 3 THR B C 1
ATOM 980 O O . THR B 1 3 ? -55.031 -12.172 -15.062 1 33.94 3 THR B O 1
ATOM 983 N N . ARG B 1 4 ? -55.375 -10.211 -14.398 1 34.06 4 ARG B N 1
ATOM 984 C CA . ARG B 1 4 ? -53.938 -9.938 -14.547 1 34.06 4 ARG B CA 1
ATOM 985 C C . ARG B 1 4 ? -53.156 -10.57 -13.414 1 34.06 4 ARG B C 1
ATOM 987 O O . ARG B 1 4 ? -53.562 -10.555 -12.258 1 34.06 4 ARG B O 1
ATOM 994 N N . LYS B 1 5 ? -52.25 -11.461 -13.766 1 37.81 5 LYS B N 1
ATOM 995 C CA . LYS B 1 5 ? -51.156 -12.18 -13.117 1 37.81 5 LYS B CA 1
ATOM 996 C C . LYS B 1 5 ? -50.406 -11.273 -12.133 1 37.81 5 LYS B C 1
ATOM 998 O O . LYS B 1 5 ? -50.062 -10.141 -12.469 1 37.81 5 LYS B O 1
ATOM 1003 N N . PRO B 1 6 ? -50.531 -11.555 -10.812 1 39.94 6 PRO B N 1
ATOM 1004 C CA . PRO B 1 6 ? -49.75 -10.797 -9.828 1 39.94 6 PRO B CA 1
ATOM 1005 C C . PRO B 1 6 ? -48.281 -10.711 -10.195 1 39.94 6 PRO B C 1
ATOM 1007 O O . PRO B 1 6 ? -47.688 -11.688 -10.672 1 39.94 6 PRO B O 1
ATOM 1010 N N . THR B 1 7 ? -47.812 -9.695 -10.867 1 43.03 7 THR B N 1
ATOM 1011 C CA . THR B 1 7 ? -46.406 -9.414 -11.102 1 43.03 7 THR B CA 1
ATOM 1012 C C . THR B 1 7 ? -45.625 -9.43 -9.797 1 43.03 7 THR B C 1
ATOM 1014 O O . THR B 1 7 ? -45.875 -8.625 -8.898 1 43.03 7 THR B O 1
ATOM 1017 N N . SER B 1 8 ? -45.438 -10.641 -9.133 1 42.31 8 SER B N 1
ATOM 1018 C CA . SER B 1 8 ? -44.5 -10.812 -8.023 1 42.31 8 SER B CA 1
ATOM 1019 C C . SER B 1 8 ? -43.25 -9.977 -8.227 1 42.31 8 SER B C 1
ATOM 1021 O O . SER B 1 8 ? -42.531 -10.148 -9.219 1 42.31 8 SER B O 1
ATOM 1023 N N . MET B 1 9 ? -43.344 -8.672 -8.008 1 33.59 9 MET B N 1
ATOM 1024 C CA . MET B 1 9 ? -42.156 -7.863 -7.926 1 33.59 9 MET B CA 1
ATOM 1025 C C . MET B 1 9 ? -41.094 -8.555 -7.074 1 33.59 9 MET B C 1
ATOM 1027 O O . MET B 1 9 ? -41.312 -8.805 -5.887 1 33.59 9 MET B O 1
ATOM 1031 N N . GLU B 1 10 ? -40.531 -9.68 -7.543 1 35.41 10 GLU B N 1
ATOM 1032 C CA . GLU B 1 10 ? -39.312 -10.242 -6.988 1 35.41 10 GLU B CA 1
ATOM 1033 C C . GLU B 1 10 ? -38.406 -9.141 -6.473 1 35.41 10 GLU B C 1
ATOM 1035 O O . GLU B 1 10 ? -38.031 -8.219 -7.211 1 35.41 10 GLU B O 1
ATOM 1040 N N . ARG B 1 11 ? -38.625 -8.734 -5.199 1 32.91 11 ARG B N 1
ATOM 1041 C CA . ARG B 1 11 ? -37.656 -7.934 -4.445 1 32.91 11 ARG B CA 1
ATOM 1042 C C . ARG B 1 11 ? -36.219 -8.289 -4.824 1 32.91 11 ARG B C 1
ATOM 1044 O O . ARG B 1 11 ? -35.875 -9.469 -4.832 1 32.91 11 ARG B O 1
ATOM 1051 N N . THR B 1 12 ? -35.75 -7.73 -5.883 1 35.59 12 THR B N 1
ATOM 1052 C CA . THR B 1 12 ? -34.312 -7.742 -6.109 1 35.59 12 THR B CA 1
ATOM 1053 C C . THR B 1 12 ? -33.562 -7.75 -4.781 1 35.59 12 THR B C 1
ATOM 1055 O O . THR B 1 12 ? -33.75 -6.867 -3.943 1 35.59 12 THR B O 1
ATOM 1058 N N . SER B 1 13 ? -33.562 -8.961 -4.062 1 37.88 13 SER B N 1
ATOM 1059 C CA . SER B 1 13 ? -32.562 -9.156 -3.029 1 37.88 13 SER B CA 1
ATOM 1060 C C . SER B 1 13 ? -31.359 -8.242 -3.256 1 37.88 13 SER B C 1
ATOM 1062 O O . SER B 1 13 ? -30.719 -8.305 -4.305 1 37.88 13 SER B O 1
ATOM 1064 N N . SER B 1 14 ? -31.547 -7.062 -3 1 37.78 14 SER B N 1
ATOM 1065 C CA . SER B 1 14 ? -30.359 -6.227 -2.832 1 37.78 14 SER B CA 1
ATOM 1066 C C . SER B 1 14 ? -29.219 -7.004 -2.195 1 37.78 14 SER B C 1
ATOM 1068 O O . SER B 1 14 ? -29.375 -7.586 -1.119 1 37.78 14 SER B O 1
ATOM 1070 N N . SER B 1 15 ? -28.625 -8.016 -2.881 1 41.16 15 SER B N 1
ATOM 1071 C CA . SER B 1 15 ? -27.344 -8.555 -2.439 1 41.16 15 SER B CA 1
ATOM 1072 C C . SER B 1 15 ? -26.641 -7.59 -1.5 1 41.16 15 SER B C 1
ATOM 1074 O O . SER B 1 15 ? -26.203 -6.516 -1.919 1 41.16 15 SER B O 1
ATOM 1076 N N . GLU B 1 16 ? -27.219 -7.262 -0.449 1 40.41 16 GLU B N 1
ATOM 1077 C CA . GLU B 1 16 ? -26.562 -6.555 0.639 1 40.41 16 GLU B CA 1
ATOM 1078 C C . GLU B 1 16 ? -25.062 -6.836 0.641 1 40.41 16 GLU B C 1
ATOM 1080 O O . GLU B 1 16 ? -24.641 -7.973 0.874 1 40.41 16 GLU B O 1
ATOM 1085 N N . ARG B 1 17 ? -24.312 -6.648 -0.431 1 42.34 17 ARG B N 1
ATOM 1086 C CA . ARG B 1 17 ? -22.875 -6.66 -0.259 1 42.34 17 ARG B CA 1
ATOM 1087 C C . ARG B 1 17 ? -22.484 -6.266 1.163 1 42.34 17 ARG B C 1
ATOM 1089 O O . ARG B 1 17 ? -22.672 -5.117 1.566 1 42.34 17 ARG B O 1
ATOM 1096 N N . ASP B 1 18 ? -23.109 -6.797 2.197 1 49.66 18 ASP B N 1
ATOM 1097 C CA . ASP B 1 18 ? -22.531 -6.605 3.525 1 49.66 18 ASP B CA 1
ATOM 1098 C C . ASP B 1 18 ? -21.062 -6.188 3.432 1 49.66 18 ASP B C 1
ATOM 1100 O O . ASP B 1 18 ?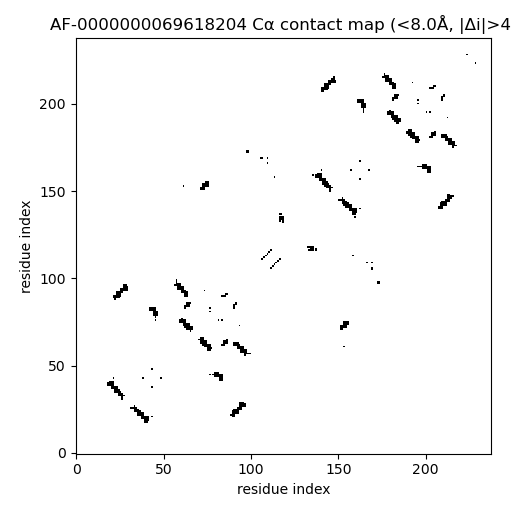 -20.234 -6.938 2.924 1 49.66 18 ASP B O 1
ATOM 1104 N N . SER B 1 19 ? -20.641 -5.008 3.01 1 59.84 19 SER B N 1
ATOM 1105 C CA . SER B 1 19 ? -19.484 -4.383 2.4 1 59.84 19 SER B CA 1
ATOM 1106 C C . SER B 1 19 ? -18.188 -4.812 3.1 1 59.84 19 SER B C 1
ATOM 1108 O O . SER B 1 19 ? -17.719 -4.125 4.004 1 59.84 19 SER B O 1
ATOM 1110 N N . ASP B 1 20 ? -17.891 -6.102 3.354 1 87.25 20 ASP B N 1
ATOM 1111 C CA . ASP B 1 20 ? -16.641 -6.617 3.902 1 87.25 20 ASP B CA 1
ATOM 1112 C C . ASP B 1 20 ? -15.438 -6.02 3.186 1 87.25 20 ASP B C 1
ATOM 1114 O O . ASP B 1 20 ? -15.555 -5.562 2.047 1 87.25 20 ASP B O 1
ATOM 1118 N N . VAL B 1 21 ? -14.508 -5.684 4.035 1 95.12 21 VAL B N 1
ATOM 1119 C CA . VAL B 1 21 ? -13.273 -5.09 3.535 1 95.12 21 VAL B CA 1
ATOM 1120 C C . VAL B 1 21 ? -12.148 -6.117 3.592 1 95.12 21 VAL B C 1
ATOM 1122 O O . VAL B 1 21 ? -12.07 -6.914 4.531 1 95.12 21 VAL B O 1
ATOM 1125 N N . THR B 1 22 ? -11.422 -6.18 2.561 1 97.62 22 THR B N 1
ATOM 1126 C CA . THR B 1 22 ? -10.203 -6.98 2.533 1 97.62 22 THR B CA 1
ATOM 1127 C C . THR B 1 22 ? -8.969 -6.09 2.6 1 97.62 22 THR B C 1
ATOM 1129 O O . THR B 1 22 ? -8.836 -5.145 1.817 1 97.62 22 THR B O 1
ATOM 1132 N N . ILE B 1 23 ? -8.031 -6.375 3.568 1 97.88 23 ILE B N 1
ATOM 1133 C CA . ILE B 1 23 ? -6.746 -5.691 3.623 1 97.88 23 ILE B CA 1
ATOM 1134 C C . ILE B 1 23 ? -5.793 -6.301 2.596 1 97.88 23 ILE B C 1
ATOM 1136 O O . ILE B 1 23 ? -5.676 -7.527 2.5 1 97.88 23 ILE B O 1
ATOM 1140 N N . ILE B 1 24 ? -5.172 -5.441 1.853 1 98.31 24 ILE B N 1
ATOM 1141 C CA . ILE B 1 24 ? -4.242 -5.891 0.822 1 98.31 24 ILE B CA 1
ATOM 1142 C C . ILE B 1 24 ? -2.85 -5.328 1.105 1 98.31 24 ILE B C 1
ATOM 1144 O O . ILE B 1 24 ? -2.695 -4.133 1.363 1 98.31 24 ILE B O 1
ATOM 1148 N N . LEU B 1 25 ? -1.918 -6.199 1.14 1 98.62 25 LEU B N 1
ATOM 1149 C CA . LEU B 1 25 ? -0.499 -5.859 1.123 1 98.62 25 LEU B CA 1
ATOM 1150 C C . LEU B 1 25 ? 0.125 -6.195 -0.227 1 98.62 25 LEU B C 1
ATOM 1152 O O . LEU B 1 25 ? -0.138 -7.262 -0.788 1 98.62 25 LEU B O 1
ATOM 1156 N N . TYR B 1 26 ? 0.914 -5.25 -0.742 1 98.31 26 TYR B N 1
ATOM 1157 C CA . TYR B 1 26 ? 1.564 -5.582 -2.004 1 98.31 26 TYR B CA 1
ATOM 1158 C C . TYR B 1 26 ? 2.883 -4.832 -2.152 1 98.31 26 TYR B C 1
ATOM 1160 O O . TYR B 1 26 ? 3.078 -3.781 -1.533 1 98.31 26 TYR B O 1
ATOM 1168 N N . SER B 1 27 ? 3.752 -5.352 -2.936 1 97.38 27 SER B N 1
ATOM 1169 C CA . SER B 1 27 ? 5.055 -4.738 -3.184 1 97.38 27 SER B CA 1
ATOM 1170 C C . SER B 1 27 ? 5.508 -4.973 -4.621 1 97.38 27 SER B C 1
ATOM 1172 O O . SER B 1 27 ? 5.059 -5.914 -5.273 1 97.38 27 SER B O 1
ATOM 1174 N N . TYR B 1 28 ? 6.227 -3.998 -5.059 1 94.19 28 TYR B N 1
ATOM 1175 C CA . TYR B 1 28 ? 6.926 -4.184 -6.324 1 94.19 28 TYR B CA 1
ATOM 1176 C C . TYR B 1 28 ? 8.297 -4.809 -6.102 1 94.19 28 TYR B C 1
ATOM 1178 O O . TYR B 1 28 ? 9.297 -4.098 -5.984 1 94.19 28 TYR B O 1
ATOM 1186 N N . GLY B 1 29 ? 8.367 -6.027 -6.121 1 93.81 29 GLY B N 1
ATOM 1187 C CA . GLY B 1 29 ? 9.531 -6.805 -5.742 1 93.81 29 GLY B CA 1
ATOM 1188 C C . GLY B 1 29 ? 9.438 -7.391 -4.344 1 93.81 29 GLY B C 1
ATOM 1189 O O . GLY B 1 29 ? 8.688 -6.883 -3.506 1 93.81 29 GLY B O 1
ATOM 1190 N N . GLN B 1 30 ? 10.195 -8.43 -4.094 1 91.62 30 GLN B N 1
ATOM 1191 C CA . GLN B 1 30 ? 10.078 -9.211 -2.865 1 91.62 30 GLN B CA 1
ATOM 1192 C C . GLN B 1 30 ? 10.719 -8.484 -1.688 1 91.62 30 GLN B C 1
ATOM 1194 O O . GLN B 1 30 ? 10.32 -8.68 -0.538 1 91.62 30 GLN B O 1
ATOM 1199 N N . ASP B 1 31 ? 11.594 -7.598 -1.928 1 92.88 31 ASP B N 1
ATOM 1200 C CA . ASP B 1 31 ? 12.391 -7.02 -0.848 1 92.88 31 ASP B CA 1
ATOM 1201 C C . ASP B 1 31 ? 11.922 -5.602 -0.524 1 92.88 31 ASP B C 1
ATOM 1203 O O . ASP B 1 31 ? 12.477 -4.949 0.363 1 92.88 31 ASP B O 1
ATOM 1207 N N . ALA B 1 32 ? 10.93 -5.145 -1.17 1 94.19 32 ALA B N 1
ATOM 1208 C CA . ALA B 1 32 ? 10.453 -3.777 -0.965 1 94.19 32 ALA B CA 1
ATOM 1209 C C . ALA B 1 32 ? 9.523 -3.697 0.24 1 94.19 32 ALA B C 1
ATOM 1211 O O . ALA B 1 32 ? 8.898 -4.691 0.622 1 94.19 32 ALA B O 1
ATOM 1212 N N . VAL B 1 33 ? 9.5 -2.582 0.943 1 96.44 33 VAL B N 1
ATOM 1213 C CA . VAL B 1 33 ? 8.477 -2.346 1.96 1 96.44 33 VAL B CA 1
ATOM 1214 C C . VAL B 1 33 ? 7.09 -2.402 1.325 1 96.44 33 VAL B C 1
ATOM 1216 O O . VAL B 1 33 ? 6.809 -1.682 0.365 1 96.44 33 VAL B O 1
ATOM 1219 N N . PRO B 1 34 ? 6.23 -3.234 1.871 1 98 34 PRO B N 1
ATOM 1220 C CA . PRO B 1 34 ? 4.938 -3.373 1.197 1 98 34 PRO B CA 1
ATOM 1221 C C . PRO B 1 34 ? 4.02 -2.172 1.427 1 98 34 PRO B C 1
ATOM 1223 O O . PRO B 1 34 ? 4.086 -1.536 2.48 1 98 34 PRO B O 1
ATOM 1226 N N . PHE B 1 35 ? 3.217 -1.931 0.455 1 98.31 35 PHE B N 1
ATOM 1227 C CA . PHE B 1 35 ? 2.066 -1.046 0.585 1 98.31 35 PHE B CA 1
ATOM 1228 C C . PHE B 1 35 ? 0.913 -1.757 1.283 1 98.31 35 PHE B C 1
ATOM 1230 O O . PHE B 1 35 ? 0.688 -2.949 1.063 1 98.31 35 PHE B O 1
ATOM 1237 N N . LYS B 1 36 ? 0.209 -1.052 2.07 1 98.38 36 LYS B N 1
ATOM 1238 C CA . LYS B 1 36 ? -0.996 -1.55 2.727 1 98.38 36 LYS B CA 1
ATOM 1239 C C . LYS B 1 36 ? -2.209 -0.697 2.369 1 98.38 36 LYS B C 1
ATOM 1241 O O . LYS B 1 36 ? -2.203 0.519 2.576 1 98.38 36 LYS B O 1
ATOM 1246 N N . SER B 1 37 ? -3.234 -1.333 1.884 1 97.62 37 SER B N 1
ATOM 1247 C CA . SER B 1 37 ? -4.484 -0.669 1.527 1 97.62 37 SER B CA 1
ATOM 1248 C C . SER B 1 37 ? -5.684 -1.566 1.807 1 97.62 37 SER B C 1
ATOM 1250 O O . SER B 1 37 ? -5.566 -2.566 2.518 1 97.62 37 SER B O 1
ATOM 1252 N N . ARG B 1 38 ? -6.824 -1.11 1.374 1 96.94 38 AR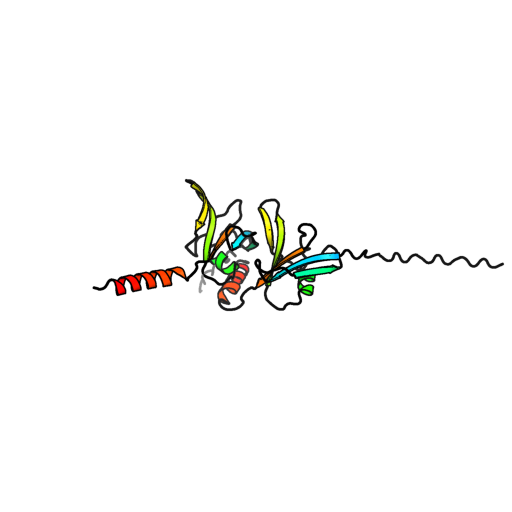G B N 1
ATOM 1253 C CA . ARG B 1 38 ? -8.055 -1.863 1.603 1 96.94 38 ARG B CA 1
ATOM 1254 C C . ARG B 1 38 ? -8.938 -1.854 0.362 1 96.94 38 ARG B C 1
ATOM 1256 O O . ARG B 1 38 ? -9.055 -0.832 -0.317 1 96.94 38 ARG B O 1
ATOM 1263 N N . LEU B 1 39 ? -9.531 -3.02 0.111 1 95.5 39 LEU B N 1
ATOM 1264 C CA . LEU B 1 39 ? -10.516 -3.178 -0.951 1 95.5 39 LEU B CA 1
ATOM 1265 C C . LEU B 1 39 ? -11.867 -3.613 -0.38 1 95.5 39 LEU B C 1
ATOM 1267 O O . LEU B 1 39 ? -11.922 -4.441 0.532 1 95.5 39 LEU B O 1
ATOM 1271 N N . PRO B 1 40 ? -12.844 -3.053 -0.937 1 93.81 40 PRO B N 1
ATOM 1272 C CA . PRO B 1 40 ? -14.156 -3.559 -0.526 1 93.81 40 PRO B CA 1
ATOM 1273 C C . PRO B 1 40 ? -14.406 -4.992 -0.991 1 93.81 40 PRO B C 1
ATOM 1275 O O . PRO B 1 40 ? -13.984 -5.375 -2.082 1 93.81 40 PRO B O 1
ATOM 1278 N N . GLY B 1 41 ? -15.047 -5.77 -0.158 1 93.44 41 GLY B N 1
ATOM 1279 C CA . GLY B 1 41 ? -15.383 -7.141 -0.496 1 93.44 41 GLY B CA 1
ATOM 1280 C C . GLY B 1 41 ? -14.445 -8.156 0.13 1 93.44 41 GLY B C 1
ATOM 1281 O O . GLY B 1 41 ? -13.43 -7.793 0.717 1 93.44 41 GLY B O 1
ATOM 1282 N N . LYS B 1 42 ? -14.719 -9.531 0.069 1 92.75 42 LYS B N 1
ATOM 1283 C CA . LYS B 1 42 ? -13.922 -10.578 0.713 1 92.75 42 LYS B CA 1
ATOM 1284 C C . LYS B 1 42 ? -13.281 -11.492 -0.321 1 92.75 42 LYS B C 1
ATOM 1286 O O . LYS B 1 42 ? -12.25 -12.117 -0.048 1 92.75 42 LYS B O 1
ATOM 1291 N N . ASN B 1 43 ? -13.836 -11.672 -1.529 1 95.75 43 ASN B N 1
ATOM 1292 C CA . ASN B 1 43 ? -13.328 -12.547 -2.574 1 95.75 43 ASN B CA 1
ATOM 1293 C C . ASN B 1 43 ? -12.711 -11.758 -3.723 1 95.75 43 ASN B C 1
ATOM 1295 O O . ASN B 1 43 ? -13.25 -11.727 -4.828 1 95.75 43 ASN B O 1
ATOM 1299 N N . ILE B 1 44 ? -11.5 -11.234 -3.324 1 98 44 ILE B N 1
ATOM 1300 C CA . ILE B 1 44 ? -10.844 -10.383 -4.305 1 98 44 ILE B CA 1
ATOM 1301 C C . ILE B 1 44 ? -10.219 -11.242 -5.402 1 98 44 ILE B C 1
ATOM 1303 O O . ILE B 1 44 ? -9.477 -12.188 -5.117 1 98 44 ILE B O 1
ATOM 1307 N N . THR B 1 45 ? -10.508 -10.938 -6.625 1 98.44 45 THR B N 1
ATOM 1308 C CA . THR B 1 45 ? -9.945 -11.68 -7.75 1 98.44 45 THR B CA 1
ATOM 1309 C C . THR B 1 45 ? -8.672 -11.016 -8.258 1 98.44 45 THR B C 1
ATOM 1311 O O . THR B 1 45 ? -8.383 -9.867 -7.91 1 98.44 45 THR B O 1
ATOM 1314 N N . LEU B 1 46 ? -7.93 -11.758 -9.094 1 98.38 46 LEU B N 1
ATOM 1315 C CA . LEU B 1 46 ? -6.754 -11.188 -9.734 1 98.38 46 LEU B CA 1
ATOM 1316 C C . LEU B 1 46 ? -7.129 -9.953 -10.555 1 98.38 46 LEU B C 1
ATOM 1318 O O . LEU B 1 46 ? -6.398 -8.961 -10.555 1 98.38 46 LEU B O 1
ATOM 1322 N N . ARG B 1 47 ? -8.25 -10.094 -11.227 1 97.19 47 ARG B N 1
ATOM 1323 C CA . ARG B 1 47 ? -8.727 -8.977 -12.031 1 97.19 47 ARG B CA 1
ATOM 1324 C C . ARG B 1 47 ? -8.898 -7.719 -11.188 1 97.19 47 ARG B C 1
ATOM 1326 O O . ARG B 1 47 ? -8.453 -6.637 -11.57 1 97.19 47 ARG B O 1
ATOM 1333 N N . GLN B 1 48 ? -9.508 -7.859 -10.016 1 96.25 48 GLN B N 1
ATOM 1334 C CA . GLN B 1 48 ? -9.734 -6.734 -9.109 1 96.25 48 GLN B CA 1
ATOM 1335 C C . GLN B 1 48 ? -8.422 -6.191 -8.562 1 96.25 48 GLN B C 1
ATOM 1337 O O . GLN B 1 48 ? -8.25 -4.98 -8.438 1 96.25 48 GLN B O 1
ATOM 1342 N N . PHE B 1 49 ? -7.508 -7.035 -8.312 1 97.06 49 PHE B N 1
ATOM 1343 C CA . PHE B 1 49 ? -6.195 -6.641 -7.809 1 97.06 49 PHE B CA 1
ATOM 1344 C C . PHE B 1 49 ? -5.441 -5.828 -8.852 1 97.06 49 PHE B C 1
ATOM 1346 O O . PHE B 1 49 ? -4.906 -4.758 -8.547 1 97.06 49 PHE B O 1
ATOM 1353 N N . LYS B 1 50 ? -5.457 -6.352 -10.047 1 95.12 50 LYS B N 1
ATOM 1354 C CA . LYS B 1 50 ? -4.781 -5.652 -11.133 1 95.12 50 LYS B CA 1
ATOM 1355 C C . LYS B 1 50 ? -5.375 -4.262 -11.352 1 95.12 50 LYS B C 1
ATOM 1357 O O . LYS B 1 50 ? -4.641 -3.293 -11.555 1 95.12 50 LYS B O 1
ATOM 1362 N N . ALA B 1 51 ? -6.637 -4.188 -11.266 1 92.38 51 ALA B N 1
ATOM 1363 C CA . ALA B 1 51 ? -7.312 -2.904 -11.453 1 92.38 51 ALA B CA 1
ATOM 1364 C C . ALA B 1 51 ? -6.949 -1.926 -10.336 1 92.38 51 ALA B C 1
ATOM 1366 O O . ALA B 1 51 ? -6.863 -0.718 -10.57 1 92.38 51 ALA B O 1
ATOM 1367 N N . PHE B 1 52 ? -6.793 -2.412 -9.188 1 92.44 52 PHE B N 1
ATOM 1368 C CA . PHE B 1 52 ? -6.488 -1.623 -8 1 92.44 52 PHE B CA 1
ATOM 1369 C C . PHE B 1 52 ? -5.078 -1.051 -8.078 1 92.44 52 PHE B C 1
ATOM 1371 O O . PHE B 1 52 ? -4.852 0.105 -7.719 1 92.44 52 PHE B O 1
ATOM 1378 N N . ILE B 1 53 ? -4.02 -1.721 -8.375 1 88.69 53 ILE B N 1
ATOM 1379 C CA . ILE B 1 53 ? -2.617 -1.323 -8.391 1 88.69 53 ILE B CA 1
ATOM 1380 C C . ILE B 1 53 ? -2.389 -0.273 -9.477 1 88.69 53 ILE B C 1
ATOM 1382 O O . ILE B 1 53 ? -1.541 0.609 -9.32 1 88.69 53 ILE B O 1
ATOM 1386 N N . HIS B 1 54 ? -3.107 -0.166 -10.344 1 79.56 54 HIS B N 1
ATOM 1387 C CA . HIS B 1 54 ? -3.074 0.84 -11.398 1 79.56 54 HIS B CA 1
ATOM 1388 C C . HIS B 1 54 ? -1.643 1.144 -11.828 1 79.56 54 HIS B C 1
ATOM 1390 O O . HIS B 1 54 ? -1.268 2.309 -11.969 1 79.56 54 HIS B O 1
ATOM 1396 N N . LYS B 1 55 ? -0.805 0.292 -11.852 1 79.69 55 LYS B N 1
ATOM 1397 C CA . LYS B 1 55 ? 0.553 0.484 -12.352 1 79.69 55 LYS B CA 1
ATOM 1398 C C . LYS B 1 55 ? 0.732 -0.166 -13.719 1 79.69 55 LYS B C 1
ATOM 1400 O O . LYS B 1 55 ? 0.381 -1.332 -13.906 1 79.69 55 LYS B O 1
ATOM 1405 N N . LYS B 1 56 ? 1.16 0.66 -14.539 1 78.81 56 LYS B N 1
ATOM 1406 C CA . LYS B 1 56 ? 1.409 0.16 -15.891 1 78.81 56 LYS B CA 1
ATOM 1407 C C . LYS B 1 56 ? 2.688 -0.671 -15.938 1 78.81 56 LYS B C 1
ATOM 1409 O O . LYS B 1 56 ? 3.668 -0.353 -15.266 1 78.81 56 LYS B O 1
ATOM 1414 N N . GLY B 1 57 ? 2.658 -1.738 -16.656 1 83.75 57 GLY B N 1
ATOM 1415 C CA . GLY B 1 57 ? 3.826 -2.588 -16.828 1 83.75 57 GLY B CA 1
ATOM 1416 C C . GLY B 1 57 ? 3.479 -4.051 -17.016 1 83.75 57 GLY B C 1
ATOM 1417 O O . GLY B 1 57 ? 2.307 -4.43 -16.953 1 83.75 57 GLY B O 1
ATOM 1418 N N . ASN B 1 58 ? 4.5 -4.738 -17.438 1 90.44 58 ASN B N 1
ATOM 1419 C CA . ASN B 1 58 ? 4.398 -6.191 -17.562 1 90.44 58 ASN B CA 1
ATOM 1420 C C . ASN B 1 58 ? 4.84 -6.883 -16.266 1 90.44 58 ASN B C 1
ATOM 1422 O O . ASN B 1 58 ? 6.035 -6.984 -15.992 1 90.44 58 ASN B O 1
ATOM 1426 N N . PHE B 1 59 ? 3.717 -7.352 -15.578 1 94.94 59 PHE B N 1
ATOM 1427 C CA . PHE B 1 59 ? 4.012 -7.914 -14.266 1 94.94 59 PHE B CA 1
ATOM 1428 C C . PHE B 1 59 ? 3.547 -9.359 -14.172 1 94.94 59 PHE B C 1
ATOM 1430 O O . PHE B 1 59 ? 2.543 -9.734 -14.789 1 94.94 59 PHE B O 1
ATOM 1437 N N . ARG B 1 60 ? 4.355 -10.133 -13.469 1 97.12 60 ARG B N 1
ATOM 1438 C CA . ARG B 1 60 ? 3.863 -11.383 -12.914 1 97.12 60 ARG B CA 1
ATOM 1439 C C . ARG B 1 60 ? 3.389 -11.195 -11.477 1 97.12 60 ARG B C 1
ATOM 1441 O O . ARG B 1 60 ? 4.02 -10.477 -10.695 1 97.12 60 ARG B O 1
ATOM 1448 N N . TYR B 1 61 ? 2.289 -11.836 -11.117 1 98.06 61 TYR B N 1
ATOM 1449 C CA . TYR B 1 61 ? 1.638 -11.625 -9.828 1 98.06 61 TYR B CA 1
ATOM 1450 C C . TYR B 1 61 ? 1.721 -12.875 -8.961 1 98.06 61 TYR B C 1
ATOM 1452 O O . TYR B 1 61 ? 1.215 -13.938 -9.336 1 98.06 61 TYR B O 1
ATOM 1460 N N . PHE B 1 62 ? 2.322 -12.703 -7.773 1 98.62 62 PHE B N 1
ATOM 1461 C CA . PHE B 1 62 ? 2.48 -13.797 -6.82 1 98.62 62 PHE B CA 1
ATOM 1462 C C . PHE B 1 62 ? 1.797 -13.461 -5.5 1 98.62 62 PHE B C 1
ATOM 1464 O O . PHE B 1 62 ? 1.867 -12.328 -5.027 1 98.62 62 PHE B O 1
ATOM 1471 N N . PHE B 1 63 ? 1.136 -14.469 -4.895 1 98.75 63 PHE B N 1
ATOM 1472 C CA . PHE B 1 63 ? 0.413 -14.234 -3.65 1 98.75 63 PHE B CA 1
ATOM 1473 C C . PHE B 1 63 ? 0.816 -15.25 -2.588 1 98.75 63 PHE B C 1
ATOM 1475 O O 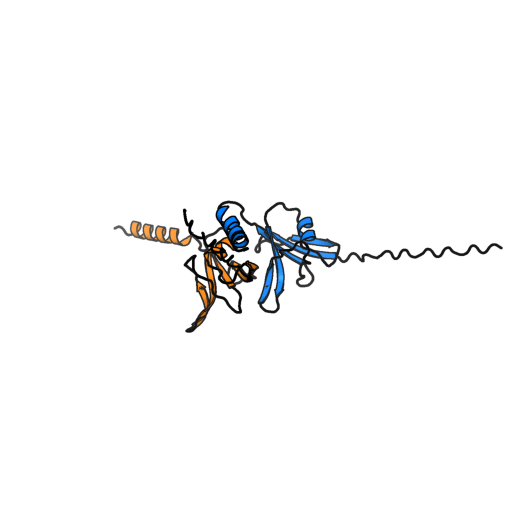. PHE B 1 63 ? 0.964 -16.438 -2.881 1 98.75 63 PHE B O 1
ATOM 1482 N N . LYS B 1 64 ? 1.035 -14.695 -1.451 1 98.5 64 LYS B N 1
ATOM 1483 C CA . LYS B 1 64 ? 1.454 -15.5 -0.311 1 98.5 64 LYS B CA 1
ATOM 1484 C C . LYS B 1 64 ? 0.354 -16.469 0.105 1 98.5 64 LYS B C 1
ATOM 1486 O O . LYS B 1 64 ? -0.8 -16.078 0.278 1 98.5 64 LYS B O 1
ATOM 1491 N N . THR B 1 65 ? 0.706 -17.75 0.258 1 98 65 THR B N 1
ATOM 1492 C CA . THR B 1 65 ? -0.248 -18.781 0.666 1 98 65 THR B CA 1
ATOM 1493 C C . THR B 1 65 ? 0.477 -19.984 1.243 1 98 65 THR B C 1
ATOM 1495 O O . THR B 1 65 ? 1.684 -20.141 1.05 1 98 65 THR B O 1
ATOM 1498 N N . PHE B 1 66 ? -0.287 -20.781 2.029 1 96.94 66 PHE B N 1
ATOM 1499 C CA . PHE B 1 66 ? 0.247 -22.016 2.562 1 96.94 66 PHE B CA 1
ATOM 1500 C C . PHE B 1 66 ? -0.225 -23.219 1.734 1 96.94 66 PHE B C 1
ATOM 1502 O O . PHE B 1 66 ? -1.417 -23.531 1.716 1 96.94 66 PHE B O 1
ATOM 1509 N N . ALA B 1 67 ? 0.728 -23.719 0.989 1 95.75 67 ALA B N 1
ATOM 1510 C CA . ALA B 1 67 ? 0.453 -24.938 0.222 1 95.75 67 ALA B CA 1
ATOM 1511 C C . ALA B 1 67 ? 0.604 -26.172 1.092 1 95.75 67 ALA B C 1
ATOM 1513 O O . ALA B 1 67 ? 1.571 -26.297 1.847 1 95.75 67 ALA B O 1
ATOM 1514 N N . ASP B 1 68 ? -0.33 -27.109 1.016 1 94.19 68 ASP B N 1
ATOM 1515 C CA . ASP B 1 68 ? -0.398 -28.281 1.892 1 94.19 68 ASP B CA 1
ATOM 1516 C C . ASP B 1 68 ? 0.874 -29.125 1.789 1 94.19 68 ASP B C 1
ATOM 1518 O O . ASP B 1 68 ? 1.364 -29.641 2.795 1 94.19 68 ASP B O 1
ATOM 1522 N N . ASP B 1 69 ? 1.452 -29.328 0.692 1 95.5 69 ASP B N 1
ATOM 1523 C CA . ASP B 1 69 ? 2.576 -30.234 0.46 1 95.5 69 ASP B CA 1
ATOM 1524 C C . ASP B 1 69 ? 3.908 -29.5 0.623 1 95.5 69 ASP B C 1
ATOM 1526 O O . ASP B 1 69 ? 4.961 -30.141 0.725 1 95.5 69 ASP B O 1
ATOM 1530 N N . ILE B 1 70 ? 4.031 -28.297 0.601 1 95.88 70 ILE B N 1
ATOM 1531 C CA . ILE B 1 70 ? 5.277 -27.531 0.555 1 95.88 70 ILE B CA 1
ATOM 1532 C C . ILE B 1 70 ? 5.367 -26.609 1.769 1 95.88 70 ILE B C 1
ATOM 1534 O O . ILE B 1 70 ? 6.406 -26.547 2.428 1 95.88 70 ILE B O 1
ATOM 1538 N N . GLY B 1 71 ? 4.305 -25.844 2.184 1 97.38 71 GLY B N 1
ATOM 1539 C CA . GLY B 1 71 ? 4.305 -24.812 3.201 1 97.38 71 GLY B CA 1
ATOM 1540 C C . GLY B 1 71 ? 4.031 -23.422 2.643 1 97.38 71 GLY B C 1
ATOM 1541 O O . GLY B 1 71 ? 3.24 -23.266 1.711 1 97.38 71 GLY B O 1
ATOM 1542 N N . LEU B 1 72 ? 4.676 -22.391 3.223 1 97.5 72 LEU B N 1
ATOM 1543 C CA . LEU B 1 72 ? 4.457 -21 2.826 1 97.5 72 LEU B CA 1
ATOM 1544 C C . LEU B 1 72 ? 5.156 -20.703 1.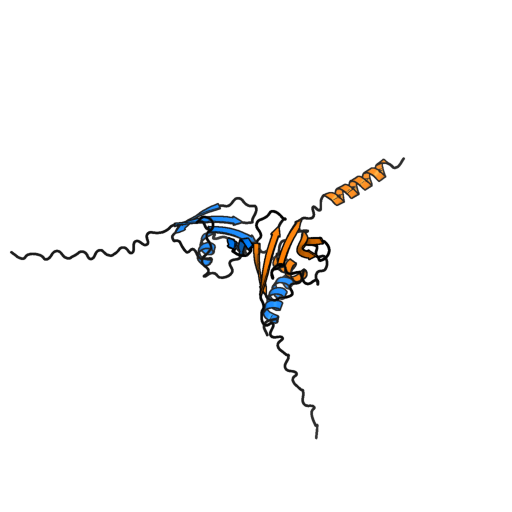505 1 97.5 72 LEU B C 1
ATOM 1546 O O . LEU B 1 72 ? 6.352 -20.969 1.354 1 97.5 72 LEU B O 1
ATOM 1550 N N . VAL B 1 73 ? 4.402 -20.219 0.491 1 98.38 73 VAL B N 1
ATOM 1551 C CA . VAL B 1 73 ? 4.961 -19.922 -0.824 1 98.38 73 VAL B CA 1
ATOM 1552 C C . VAL B 1 73 ? 4.34 -18.641 -1.376 1 98.38 73 VAL B C 1
ATOM 1554 O O . VAL B 1 73 ? 3.326 -18.172 -0.858 1 98.38 73 VAL B O 1
ATOM 1557 N N . LEU B 1 74 ? 5.039 -18.109 -2.336 1 98.31 74 LEU B N 1
ATOM 1558 C CA . LEU B 1 74 ? 4.449 -17.141 -3.256 1 98.31 74 LEU B CA 1
ATOM 1559 C C . LEU B 1 74 ? 3.949 -17.828 -4.52 1 98.31 74 LEU B C 1
ATOM 1561 O O . LEU B 1 74 ? 4.75 -18.266 -5.355 1 98.31 74 LEU B O 1
ATOM 1565 N N . GLU B 1 75 ? 2.652 -17.953 -4.566 1 98.19 75 GLU B N 1
ATOM 1566 C CA . GLU B 1 75 ? 2.064 -18.672 -5.695 1 98.19 75 GLU B CA 1
ATOM 1567 C C . GLU B 1 75 ? 1.616 -17.703 -6.785 1 98.19 75 GLU B C 1
ATOM 1569 O O . GLU B 1 75 ? 0.968 -16.688 -6.5 1 98.19 75 GLU B O 1
ATOM 1574 N N . GLU B 1 76 ? 1.991 -18.031 -8.016 1 98.38 76 GLU B N 1
ATOM 1575 C CA . GLU B 1 76 ? 1.62 -17.156 -9.125 1 98.38 76 GLU B CA 1
ATOM 1576 C C . GLU B 1 76 ? 0.138 -17.297 -9.461 1 98.38 76 GLU B C 1
ATOM 1578 O O . GLU B 1 76 ? -0.39 -18.406 -9.523 1 98.38 76 GLU B O 1
ATOM 1583 N N . ALA B 1 77 ? -0.49 -16.188 -9.578 1 98.56 77 ALA B N 1
ATOM 1584 C CA . ALA B 1 77 ? -1.852 -16.172 -10.109 1 98.56 77 ALA B CA 1
ATOM 1585 C C . ALA B 1 77 ? -1.852 -15.891 -11.609 1 98.56 77 ALA B C 1
ATOM 1587 O O . ALA B 1 77 ? -1.261 -14.906 -12.062 1 98.56 77 ALA B O 1
ATOM 1588 N N . LEU B 1 78 ? -2.59 -16.672 -12.375 1 97.56 78 LEU B N 1
ATOM 1589 C CA . LEU B 1 78 ? -2.537 -16.578 -13.828 1 97.56 78 LEU B CA 1
ATOM 1590 C C . LEU B 1 78 ? -3.906 -16.219 -14.406 1 97.56 78 LEU B C 1
ATOM 1592 O O . LEU B 1 78 ? -4 -15.648 -15.492 1 97.56 78 LEU B O 1
ATOM 1596 N N . ASP B 1 79 ? -4.953 -16.609 -13.719 1 98 79 ASP B N 1
ATOM 1597 C CA . ASP B 1 79 ? -6.32 -16.422 -14.188 1 98 79 ASP B CA 1
ATOM 1598 C C . ASP B 1 79 ? -6.957 -15.188 -13.555 1 98 79 ASP B C 1
ATOM 1600 O O . ASP B 1 79 ? -7.051 -15.094 -12.328 1 98 79 ASP B O 1
ATOM 1604 N N . ASP B 1 80 ? -7.473 -14.305 -14.375 1 97.38 80 ASP B N 1
ATOM 1605 C CA . ASP B 1 80 ? -8.062 -13.047 -13.914 1 97.38 80 ASP B CA 1
ATOM 1606 C C . ASP B 1 80 ? -9.25 -13.297 -12.992 1 97.38 80 ASP B C 1
ATOM 1608 O O . ASP B 1 80 ? -9.586 -12.461 -12.156 1 97.38 80 ASP B O 1
ATOM 1612 N N . ASN B 1 81 ? -9.898 -14.445 -13.109 1 97.94 81 ASN B N 1
ATOM 1613 C CA . ASN B 1 81 ? -11.109 -14.719 -12.352 1 97.94 81 ASN B CA 1
ATOM 1614 C C . ASN B 1 81 ? -10.805 -15.461 -11.055 1 97.94 81 ASN B C 1
ATOM 1616 O O . ASN B 1 81 ? -11.703 -15.703 -10.25 1 97.94 81 ASN B O 1
ATOM 1620 N N . GLU B 1 82 ? -9.594 -15.727 -10.867 1 98.06 82 GLU B N 1
ATOM 1621 C CA . GLU B 1 82 ? -9.195 -16.469 -9.68 1 98.06 82 GLU B CA 1
ATOM 1622 C C . GLU B 1 82 ? -9.289 -15.586 -8.43 1 98.06 82 GLU B C 1
ATOM 1624 O O . GLU B 1 82 ? -8.859 -14.438 -8.438 1 98.06 82 GLU B O 1
ATOM 1629 N N . VAL B 1 83 ? -9.969 -16.188 -7.355 1 98.44 83 VAL B N 1
ATOM 1630 C CA . VAL B 1 83 ? -9.977 -15.516 -6.059 1 98.44 83 VAL B CA 1
ATOM 1631 C C . VAL B 1 83 ? -8.602 -15.641 -5.402 1 98.44 83 VAL B C 1
ATOM 1633 O O . VAL B 1 83 ? -8.039 -16.734 -5.328 1 98.44 83 VAL B O 1
ATOM 1636 N N . LEU B 1 84 ? -8.07 -14.586 -4.922 1 98.75 84 LEU B N 1
ATOM 1637 C CA . LEU B 1 84 ? -6.719 -14.57 -4.367 1 98.75 84 LEU B CA 1
ATOM 1638 C C . LEU B 1 84 ? -6.699 -15.172 -2.969 1 98.75 84 LEU B C 1
ATOM 1640 O O . LEU B 1 84 ? -7.625 -14.969 -2.184 1 98.75 84 LEU B O 1
ATOM 1644 N N . PRO B 1 85 ? -5.711 -15.922 -2.67 1 98.38 85 PRO B N 1
ATOM 1645 C CA . PRO B 1 85 ? -5.645 -16.531 -1.342 1 98.38 85 PRO B CA 1
ATOM 1646 C C . PRO B 1 85 ? -5.434 -15.516 -0.227 1 98.38 85 PRO B C 1
ATOM 1648 O O . PRO B 1 85 ? -4.875 -14.438 -0.467 1 98.38 85 PRO B O 1
ATOM 1651 N N . LEU B 1 86 ? -5.887 -15.883 0.888 1 97.5 86 LEU B N 1
ATOM 1652 C CA . LEU B 1 86 ? -5.656 -15.078 2.084 1 97.5 86 LEU B CA 1
ATOM 1653 C C . LEU B 1 86 ? -4.574 -15.703 2.959 1 97.5 86 LEU B C 1
ATOM 1655 O O . LEU B 1 86 ? -4.512 -16.922 3.102 1 97.5 86 LEU B O 1
ATOM 1659 N N . TYR B 1 87 ? -3.697 -14.977 3.418 1 97.06 87 TYR B N 1
ATOM 1660 C CA . TYR B 1 87 ? -2.74 -15.328 4.461 1 97.06 87 TYR B CA 1
ATOM 1661 C C . TYR B 1 87 ? -2.951 -14.477 5.707 1 97.06 87 TYR B C 1
ATOM 1663 O O . TYR B 1 87 ? -2.805 -13.25 5.66 1 97.06 87 TYR B O 1
ATOM 1671 N N . ARG B 1 88 ? -3.336 -15.125 6.785 1 95.62 88 ARG B N 1
ATOM 1672 C CA . ARG B 1 88 ? -3.701 -14.438 8.016 1 95.62 88 ARG B CA 1
ATOM 1673 C C . ARG B 1 88 ? -4.797 -13.406 7.762 1 95.62 88 ARG B C 1
ATOM 1675 O O . ARG B 1 88 ? -4.719 -12.273 8.242 1 95.62 88 ARG B O 1
ATOM 1682 N N . GLY B 1 89 ? -5.656 -13.758 6.836 1 96.56 89 GLY B N 1
ATOM 1683 C CA . GLY B 1 89 ? -6.859 -12.977 6.586 1 96.56 89 GLY B CA 1
ATOM 1684 C C . GLY B 1 89 ? -6.633 -11.82 5.637 1 96.56 89 GLY B C 1
ATOM 1685 O O . GLY B 1 89 ? -7.531 -11.008 5.41 1 96.56 89 GLY B O 1
ATOM 1686 N N . LYS B 1 90 ? -5.379 -11.758 5.055 1 98.19 90 LYS B N 1
ATOM 1687 C CA . LYS B 1 90 ? -5.039 -10.648 4.168 1 98.19 90 LYS B CA 1
ATOM 1688 C C . LYS B 1 90 ? -4.504 -11.156 2.832 1 98.19 90 LYS B C 1
ATOM 1690 O O . LYS B 1 90 ? -4.02 -12.289 2.74 1 98.19 90 LYS B O 1
ATOM 1695 N N . VAL B 1 91 ? -4.664 -10.344 1.821 1 98.56 91 VAL B N 1
ATOM 1696 C CA . V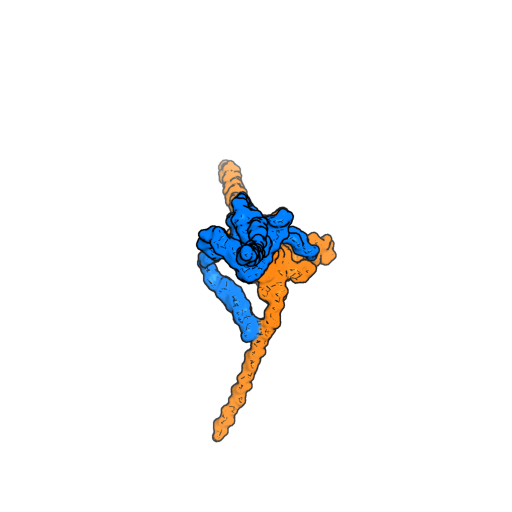AL B 1 91 ? -4.02 -10.625 0.543 1 98.56 91 VAL B CA 1
ATOM 1697 C C . VAL B 1 91 ? -2.602 -10.055 0.542 1 98.56 91 VAL B C 1
ATOM 1699 O O . VAL B 1 91 ? -2.406 -8.859 0.793 1 98.56 91 VAL B O 1
ATOM 1702 N N . PHE B 1 92 ? -1.652 -10.914 0.267 1 98.44 92 PHE B N 1
ATOM 1703 C CA . PHE B 1 92 ? -0.26 -10.5 0.14 1 98.44 92 PHE B CA 1
ATOM 1704 C C . PHE B 1 92 ? 0.253 -10.75 -1.273 1 98.44 92 PHE B C 1
ATOM 1706 O O . PHE B 1 92 ? 0.472 -11.898 -1.664 1 98.44 92 PHE B O 1
ATOM 1713 N N . GLY B 1 93 ? 0.466 -9.602 -1.963 1 98.56 93 GLY B N 1
ATOM 1714 C CA . GLY B 1 93 ? 0.917 -9.711 -3.34 1 98.56 93 GLY B CA 1
ATOM 1715 C C . GLY B 1 93 ? 2.324 -9.188 -3.553 1 98.56 93 GLY B C 1
ATOM 1716 O O . GLY B 1 93 ? 2.713 -8.18 -2.955 1 98.56 93 GLY B O 1
ATOM 1717 N N . VAL B 1 94 ? 3.096 -9.883 -4.414 1 98.19 94 VAL B N 1
ATOM 1718 C CA . VAL B 1 94 ? 4.379 -9.422 -4.93 1 98.19 94 VAL B CA 1
ATOM 1719 C C . VAL B 1 94 ? 4.34 -9.383 -6.457 1 98.19 94 VAL B C 1
ATOM 1721 O O . VAL B 1 94 ? 4.023 -10.383 -7.102 1 98.19 94 VAL B O 1
ATOM 1724 N N . MET B 1 95 ? 4.562 -8.195 -6.949 1 96.56 95 MET B N 1
ATOM 1725 C CA . MET B 1 95 ? 4.633 -8.031 -8.398 1 96.56 95 MET B CA 1
ATOM 1726 C C . MET B 1 95 ? 6.078 -8.055 -8.883 1 96.56 95 MET B C 1
ATOM 1728 O O . MET B 1 95 ? 6.93 -7.348 -8.336 1 96.56 95 MET B O 1
ATOM 1732 N N . GLU B 1 96 ? 6.332 -8.891 -9.914 1 96.38 96 GLU B N 1
ATOM 1733 C CA . GLU B 1 96 ? 7.641 -8.961 -10.547 1 96.38 96 GLU B CA 1
ATOM 1734 C C . GLU B 1 96 ? 7.582 -8.453 -11.992 1 96.38 96 GLU B C 1
ATOM 1736 O O . GLU B 1 96 ? 6.703 -8.844 -12.758 1 96.38 96 GLU B O 1
ATOM 1741 N N . THR B 1 97 ? 8.531 -7.562 -12.258 1 92.38 97 THR B N 1
ATOM 1742 C CA . THR B 1 97 ? 8.578 -7.059 -13.625 1 92.38 97 THR B CA 1
ATOM 1743 C C . THR B 1 97 ? 9.164 -8.109 -14.562 1 92.38 97 THR B C 1
ATOM 1745 O O . THR B 1 97 ? 10.109 -8.812 -14.203 1 92.38 97 THR B O 1
ATOM 1748 N N . VAL B 1 98 ? 8.523 -8.281 -15.727 1 88.69 98 VAL B N 1
ATOM 1749 C CA . VAL B 1 98 ? 9.039 -9.164 -16.766 1 88.69 98 VAL B CA 1
ATOM 1750 C C . VAL B 1 98 ? 9.828 -8.352 -17.781 1 88.69 98 VAL B C 1
ATOM 1752 O O . VAL B 1 98 ? 9.359 -7.312 -18.266 1 88.69 98 VAL B O 1
ATOM 1755 N N . ASP B 1 99 ? 11.203 -8.312 -17.734 1 74 99 ASP B N 1
ATOM 1756 C CA . ASP B 1 99 ? 12.031 -7.625 -18.719 1 74 99 ASP B CA 1
ATOM 1757 C C . ASP B 1 99 ? 11.695 -8.094 -20.141 1 74 99 ASP B C 1
ATOM 1759 O O . ASP B 1 99 ? 11.578 -9.289 -20.391 1 74 99 ASP B O 1
ATOM 1763 N N . SER B 1 100 ? 10.93 -7.406 -20.812 1 60.78 100 SER B N 1
ATOM 1764 C CA . SER B 1 100 ? 10.766 -7.742 -22.219 1 60.78 100 SER B CA 1
ATOM 1765 C C . SER B 1 100 ? 12.117 -7.953 -22.891 1 60.78 100 SER B C 1
ATOM 1767 O O . SER B 1 100 ? 12.18 -8.266 -24.094 1 60.78 100 SER B O 1
ATOM 1769 N N . SER B 1 101 ? 13.234 -7.457 -22.391 1 53.34 101 SER B N 1
ATOM 1770 C CA . SER B 1 101 ? 14.422 -7.496 -23.234 1 53.34 101 SER B CA 1
ATOM 1771 C C . SER B 1 101 ? 14.742 -8.922 -23.672 1 53.34 101 SER B C 1
ATOM 1773 O O . SER B 1 101 ? 15.453 -9.133 -24.656 1 53.34 101 SER B O 1
ATOM 1775 N N . SER B 1 102 ? 14.742 -9.891 -22.734 1 49.19 102 SER B N 1
ATOM 1776 C CA . SER B 1 102 ? 15.547 -11.062 -23.078 1 49.19 102 SER B CA 1
ATOM 1777 C C . SER B 1 102 ? 14.93 -11.844 -24.234 1 49.19 102 SER B C 1
ATOM 1779 O O . SER B 1 102 ? 15.617 -12.609 -24.906 1 49.19 102 SER B O 1
ATOM 1781 N N . ASP B 1 103 ? 13.625 -11.984 -24.219 1 47.62 103 ASP B N 1
ATOM 1782 C CA . ASP B 1 103 ? 13.266 -12.984 -25.219 1 47.62 103 ASP B CA 1
ATOM 1783 C C . ASP B 1 103 ? 13.5 -12.445 -26.625 1 47.62 103 ASP B C 1
ATOM 1785 O O . ASP B 1 103 ? 13.445 -13.203 -27.609 1 47.62 103 ASP B O 1
ATOM 1789 N N . ASP B 1 104 ? 13.375 -11.227 -26.797 1 50.34 104 ASP B N 1
ATOM 1790 C CA . ASP B 1 104 ? 13.641 -10.82 -28.172 1 50.34 104 ASP B CA 1
ATOM 1791 C C . ASP B 1 104 ? 15.109 -11.031 -28.531 1 50.34 104 ASP B C 1
ATOM 1793 O O . ASP B 1 104 ? 15.43 -11.375 -29.672 1 50.34 104 ASP B O 1
ATOM 1797 N N . GLU B 1 105 ? 15.977 -10.875 -27.641 1 49.12 105 GLU B N 1
ATOM 1798 C CA . GLU B 1 105 ? 17.375 -11.102 -27.984 1 49.12 105 GLU B CA 1
ATOM 1799 C C . GLU B 1 105 ? 17.703 -12.594 -28.031 1 49.12 105 GLU B C 1
ATOM 1801 O O . GLU B 1 105 ? 18.578 -13.023 -28.781 1 49.12 105 GLU B O 1
ATOM 1806 N N . SER B 1 106 ? 16.984 -13.375 -27.281 1 50.97 106 SER B N 1
ATOM 1807 C CA . SER B 1 106 ? 17.234 -14.805 -27.359 1 50.97 106 SER B CA 1
ATOM 1808 C C . SER B 1 106 ? 16.688 -15.391 -28.656 1 50.97 106 SER B C 1
ATOM 1810 O O . SER B 1 106 ? 17.297 -16.266 -29.266 1 50.97 106 SER B O 1
ATOM 1812 N N . ASP B 1 107 ? 15.492 -14.867 -29 1 54.06 107 ASP B N 1
ATOM 1813 C CA . ASP B 1 107 ? 14.992 -15.328 -30.297 1 54.06 107 ASP B CA 1
ATOM 1814 C C . ASP B 1 107 ? 15.828 -14.766 -31.438 1 54.06 107 ASP B C 1
ATOM 1816 O O . ASP B 1 107 ? 16.094 -15.461 -32.438 1 54.06 107 ASP B O 1
ATOM 1820 N N . GLU B 1 108 ? 16.234 -13.562 -31.25 1 55.31 108 GLU B N 1
ATOM 1821 C CA . GLU B 1 108 ? 17.062 -13 -32.312 1 55.31 108 GLU B CA 1
ATOM 1822 C C . GLU B 1 108 ? 18.453 -13.641 -32.312 1 55.31 108 GLU B C 1
ATOM 1824 O O . GLU B 1 108 ? 19.016 -13.891 -33.375 1 55.31 108 GLU B O 1
ATOM 1829 N N . LEU B 1 109 ? 18.984 -13.945 -31.219 1 57.28 109 LEU B N 1
ATOM 1830 C CA . LEU B 1 109 ? 20.266 -14.625 -31.141 1 57.28 109 LEU B CA 1
ATOM 1831 C C . LEU B 1 109 ? 20.156 -16.062 -31.609 1 57.28 109 LEU B C 1
ATOM 1833 O O . LEU B 1 109 ? 21.047 -16.594 -32.281 1 57.28 109 LEU B O 1
ATOM 1837 N N . LEU B 1 110 ? 19 -16.641 -31.281 1 58.09 110 LEU B N 1
ATOM 1838 C CA . LEU B 1 110 ? 18.734 -17.984 -31.797 1 58.09 110 LEU B CA 1
ATOM 1839 C C . LEU B 1 110 ? 18.547 -17.969 -33.312 1 58.09 110 LEU B C 1
ATOM 1841 O O . LEU B 1 110 ? 19.047 -18.859 -34 1 58.09 110 LEU B O 1
ATOM 1845 N N . GLN B 1 111 ? 17.891 -16.984 -33.719 1 61.84 111 GLN B N 1
ATOM 1846 C CA . GLN B 1 111 ? 17.688 -16.875 -35.156 1 61.84 111 GLN B CA 1
ATOM 1847 C C . GLN B 1 111 ? 19 -16.562 -35.875 1 61.84 111 GLN B C 1
ATOM 1849 O O . GLN B 1 111 ? 19.234 -17.047 -36.969 1 61.84 111 GLN B O 1
ATOM 1854 N N . GLU B 1 112 ? 19.797 -15.734 -35.312 1 60.84 112 GLU B N 1
ATOM 1855 C CA . GLU B 1 112 ? 21.109 -15.414 -35.875 1 60.84 112 GLU B CA 1
ATOM 1856 C C . GLU B 1 112 ? 22.016 -16.641 -35.906 1 60.84 112 GLU B C 1
ATOM 1858 O O . GLU B 1 112 ? 22.734 -16.859 -36.875 1 60.84 112 GLU B O 1
ATOM 1863 N N . THR B 1 113 ? 21.969 -17.469 -34.906 1 60.88 113 THR B N 1
ATOM 1864 C CA . THR B 1 113 ? 22.75 -18.703 -34.844 1 60.88 113 THR B CA 1
ATOM 1865 C C . THR B 1 113 ? 22.266 -19.688 -35.906 1 60.88 113 THR B C 1
ATOM 1867 O O . THR B 1 113 ? 23.078 -20.406 -36.5 1 60.88 113 THR B O 1
ATOM 1870 N N . ILE B 1 114 ? 20.953 -19.703 -36.125 1 64.5 114 ILE B N 1
ATOM 1871 C CA . ILE B 1 114 ? 20.422 -20.547 -37.188 1 64.5 114 ILE B CA 1
ATOM 1872 C C . ILE B 1 114 ? 20.875 -20.016 -38.531 1 64.5 114 ILE B C 1
ATOM 1874 O O . ILE B 1 114 ? 21.25 -20.797 -39.438 1 64.5 114 ILE B O 1
ATOM 1878 N N . ARG B 1 115 ? 20.875 -18.688 -38.656 1 59.97 115 ARG B N 1
ATOM 1879 C CA . ARG B 1 115 ? 21.266 -18.078 -39.906 1 59.97 115 ARG B CA 1
ATOM 1880 C C . ARG B 1 115 ? 22.75 -18.328 -40.188 1 59.97 115 ARG B C 1
ATOM 1882 O O . ARG B 1 115 ? 23.141 -18.531 -41.344 1 59.97 115 ARG B O 1
ATOM 1889 N N . LEU B 1 116 ? 23.562 -18.188 -39.125 1 63.19 116 LEU B N 1
ATOM 1890 C CA . LEU B 1 116 ? 25 -18.359 -39.312 1 63.19 116 LEU B CA 1
ATOM 1891 C C . LEU B 1 116 ? 25.359 -19.828 -39.5 1 63.19 116 LEU B C 1
ATOM 1893 O O . LEU B 1 116 ? 26.391 -20.156 -40.094 1 63.19 116 LEU B O 1
ATOM 1897 N N . GLY B 1 117 ? 24.594 -20.703 -38.938 1 55.88 117 GLY B N 1
ATOM 1898 C CA . GLY B 1 117 ? 24.844 -22.141 -39.062 1 55.88 117 GLY B CA 1
ATOM 1899 C C . GLY B 1 117 ? 24.422 -22.703 -40.406 1 55.88 117 GLY B C 1
ATOM 1900 O O . GLY B 1 117 ? 24.469 -23.922 -40.594 1 55.88 117 GLY B O 1
ATOM 1901 N N . GLN B 1 118 ? 23.688 -21.859 -41.156 1 53.09 118 GLN B N 1
ATOM 1902 C CA . GLN B 1 118 ? 23.469 -22.391 -42.5 1 53.09 118 GLN B CA 1
ATOM 1903 C C . GLN B 1 118 ? 24.797 -22.516 -43.25 1 53.09 118 GLN B C 1
ATOM 1905 O O . GLN B 1 118 ? 25.594 -21.578 -43.281 1 53.09 118 GLN B O 1
ATOM 1910 N N . PRO B 1 119 ? 25.156 -23.906 -43.594 1 52.69 119 PRO B N 1
ATOM 1911 C CA . PRO B 1 119 ? 26.375 -24.141 -44.375 1 52.69 119 PRO B CA 1
ATOM 1912 C C . PRO B 1 119 ? 26.422 -23.312 -45.656 1 52.69 119 PRO B C 1
ATOM 1914 O O . PRO B 1 119 ? 25.375 -22.906 -46.156 1 52.69 119 PRO B O 1
#

Secondary structure (DSSP, 8-state):
--------------------EEEEEEEESTTSPPEEEEEESS--BHHHHHHHH---S-EEEEEEEEETTTEEEEEEP--TTPBPP-BTTBEEEEEEE---SS-HHHHHHHHHHHHHT--/--------------------EEEEEEEESTTSPPEEEEEESSS-BHHHHHHHH---S-EEEEEEEEETTTEEEEEEP--TTPBPPPBTTBEEEEEEE--SHHHHHHHHHHHHHHHHT--

Nearest PDB structures (foldseek):
  6jck-assembly1_A  TM=8.765E-01  e=3.627E-08  Homo sapiens
  6iw3-assembly1_A  TM=9.031E-01  e=1.211E-07  Homo sapiens
  3pz7-assembly1_A  TM=9.007E-01  e=3.177E-07  Homo sapiens
  5y3b-assembly1_F  TM=8.877E-01  e=6.548E-07  Mus musculus
  4wip-assembly1_C  TM=9.022E-01  e=7.846E-07  Homo sapiens

Organism: Araneus ventricosus (NCBI:txid182803)

Solvent-accessible surface area (backbone atoms only — not comparable to full-atom values): 13962 Å² total; per-residue (Å²): 136,86,78,76,74,79,77,75,74,72,74,69,70,63,73,65,67,72,70,39,66,31,46,34,34,36,22,79,31,88,87,44,81,59,46,78,52,76,42,84,37,78,76,52,23,43,46,54,50,57,63,66,67,69,67,88,75,56,65,47,44,23,33,35,33,75,42,91,95,80,36,70,28,29,35,55,63,86,52,52,82,40,65,59,57,58,47,97,77,22,35,38,37,32,34,38,71,52,75,76,71,79,66,65,64,49,55,49,41,48,47,37,51,54,52,63,35,42,93,136,84,79,73,71,80,77,74,74,71,71,72,72,55,60,60,45,74,75,37,68,28,45,36,34,35,23,81,33,90,84,45,74,27,36,34,48,75,40,82,36,80,76,51,22,42,45,57,50,57,62,66,67,47,65,89,76,58,66,46,46,25,33,35,34,75,42,93,91,83,37,82,41,71,44,72,63,85,53,51,80,39,63,59,57,58,46,96,78,23,36,38,38,34,35,38,77,58,74,71,63,57,62,58,49,48,50,46,50,49,48,46,51,54,60,66,63,53,130

Foldseek 3Di:
DPPPPPPPPPPPPPPCVVFDKAWEWEDAAPPDHTDIDIDTDQFQFQLNVVVVVPDDADKWKFWWDQDPVPGTDGHTDDDRGHGADDDVRHTYIYIYGDPPDDPPVPVCVVVCVVVVVPD/DDPPDPPPPPPPPPPCLVFDKAWEWEDAADPDDTDIDIDTHQQQFQLNVVVVVPDDAAKWKWWWDQDPPPGTDTHTDDDRGHGADDDVRHTYIYIYGDPPPPPVVVVVVVVVCVVVPPD

pLDDT: mean 79.41, std 23.71, range [26.56, 98.88]